Protein AF-A0A7M7QDZ3-F1 (afdb_monomer_lite)

Sequence (184 aa):
MDNNNDFTYDKTKFKDLPNFIQEIHDAGMHYIPLIDAGENEKNGTYIPYDEGVKRGIFIFDRESNEPFKGKVWNTVSTTWPDFRNPETSSYYTDMMSNIHKDFEYDGAWIDMNEPSNFYNGHINGCKATSLDNPPYLPNVNGNLLARKTVCMNAKQHLGNHYDLHNVYGTSQAVVVNQTTYADS

Radius of gyration: 17.42 Å; chains: 1; bounding box: 48×31×48 Å

Foldseek 3Di:
DVQPFPLDDDCPVCVCVQVVQVVCVVVVHFAADEDEQWGDCDPPPGVLNPVCVVLVFWFADPPVRHFFWFDDSHDHTIIGGQLPPPCVLVSVLVSVVNSCVVHPHDYYHYDCFLVFGPDLAHPVHDDDDCLQVPPDQPPDPPSTPSHRHHDQQTDHPVHGCSVCSNCRNVSVVVSRVSSVVVVD

Secondary structure (DSSP, 8-state):
-BTTBTT---TTTTTTHHHHHHHHHHTT-----EEES-EE--TTT-HHHHHHHHHT-BPBPTTT-SBPPB-SSSSS-EE-B-TTSHHHHHHHHHHHHHHHTTS-----EEESTTT--SSSSSTT-PPP-TTTS-SS--S-GGG-TTTTS--TT-EETTEEHHHHGGGHHHHHHHHHHHHHTT--

pLDDT: mean 94.3, std 7.76, range [46.44, 98.75]

Structure (mmCIF, N/CA/C/O backbone):
data_AF-A0A7M7QDZ3-F1
#
_entry.id   AF-A0A7M7QDZ3-F1
#
loop_
_atom_site.group_PDB
_atom_site.id
_atom_site.type_symbol
_atom_site.label_atom_id
_atom_site.label_alt_id
_atom_site.label_comp_id
_atom_site.label_asym_id
_atom_site.label_entity_id
_atom_site.label_seq_id
_atom_site.pdbx_PDB_ins_code
_atom_site.Cartn_x
_atom_site.Cartn_y
_atom_site.Cartn_z
_atom_site.occupancy
_atom_site.B_iso_or_equiv
_atom_site.auth_seq_id
_atom_site.auth_comp_id
_atom_site.auth_asym_id
_atom_site.auth_atom_id
_atom_site.pdbx_PDB_model_num
ATOM 1 N N . MET A 1 1 ? -7.446 8.750 9.677 1.00 93.62 1 MET A N 1
ATOM 2 C CA . MET A 1 1 ? -6.012 8.409 9.760 1.00 93.62 1 MET A CA 1
ATOM 3 C C . MET A 1 1 ? -5.234 9.498 10.479 1.00 93.62 1 MET A C 1
ATOM 5 O O . MET A 1 1 ? -5.548 10.669 10.284 1.00 93.62 1 MET A O 1
ATOM 9 N N . ASP A 1 2 ? -4.250 9.134 11.303 1.00 93.44 2 ASP A N 1
ATOM 10 C CA . ASP A 1 2 ? -3.261 10.081 11.835 1.00 93.44 2 ASP A CA 1
ATOM 11 C C . ASP A 1 2 ? -2.134 10.260 10.807 1.00 93.44 2 ASP A C 1
ATOM 13 O O . ASP A 1 2 ? -1.581 9.283 10.310 1.00 93.44 2 ASP A O 1
ATOM 17 N N . ASN A 1 3 ? -1.819 11.504 10.436 1.00 92.12 3 ASN A N 1
ATOM 18 C CA . ASN A 1 3 ? -0.830 11.834 9.396 1.00 92.12 3 ASN A CA 1
ATOM 19 C C . ASN A 1 3 ? -0.999 11.070 8.061 1.00 92.12 3 ASN A C 1
ATOM 21 O O . ASN A 1 3 ? -0.011 10.822 7.365 1.00 92.12 3 ASN A O 1
ATOM 25 N N . ASN A 1 4 ? -2.245 10.735 7.701 1.00 93.44 4 ASN A N 1
ATOM 26 C CA . ASN A 1 4 ? -2.601 9.922 6.529 1.00 93.44 4 ASN A CA 1
ATOM 27 C C . ASN A 1 4 ? -1.933 8.533 6.513 1.00 93.44 4 ASN A C 1
ATOM 29 O O . ASN A 1 4 ? -1.568 8.040 5.452 1.00 93.44 4 ASN A O 1
ATOM 33 N N . ASN A 1 5 ? -1.704 7.939 7.684 1.00 93.69 5 ASN A N 1
ATOM 34 C CA . ASN A 1 5 ? -1.227 6.567 7.799 1.00 93.69 5 ASN A CA 1
ATOM 35 C C . ASN A 1 5 ? -2.401 5.611 8.023 1.00 93.69 5 ASN A C 1
ATOM 37 O O . ASN A 1 5 ? -3.235 5.859 8.904 1.00 93.69 5 ASN A O 1
ATOM 41 N N . ASP A 1 6 ? -2.423 4.514 7.272 1.00 94.75 6 ASP A N 1
ATOM 42 C CA . ASP A 1 6 ? -3.361 3.413 7.476 1.00 94.75 6 ASP A CA 1
ATOM 43 C C . ASP A 1 6 ? -3.276 2.853 8.903 1.00 94.75 6 ASP A C 1
ATOM 45 O O . ASP A 1 6 ? -2.353 3.140 9.667 1.00 94.75 6 ASP A O 1
ATOM 49 N N . PHE A 1 7 ? -4.298 2.096 9.305 1.00 95.50 7 PHE A N 1
ATOM 50 C CA . PHE A 1 7 ? -4.355 1.437 10.619 1.00 95.50 7 PHE A CA 1
ATOM 51 C C . PHE A 1 7 ? -4.147 2.384 11.816 1.00 95.50 7 PHE A C 1
ATOM 53 O O . PHE A 1 7 ? -3.695 1.980 12.887 1.00 95.50 7 PHE A O 1
ATOM 60 N N . THR A 1 8 ? -4.489 3.664 11.645 1.00 94.94 8 THR A N 1
ATOM 61 C CA . THR A 1 8 ? -4.461 4.686 12.695 1.00 94.94 8 THR A CA 1
ATOM 62 C C . THR A 1 8 ? -5.646 5.639 12.563 1.00 94.94 8 THR A C 1
ATOM 64 O O . THR A 1 8 ? -6.247 5.793 11.496 1.00 94.94 8 THR A O 1
ATOM 67 N N . TYR A 1 9 ? -5.950 6.376 13.630 1.00 95.81 9 TYR A N 1
ATOM 68 C CA . TYR A 1 9 ? -6.794 7.566 13.559 1.00 95.81 9 TYR A CA 1
ATOM 69 C C . TYR A 1 9 ? -6.229 8.689 14.428 1.00 95.81 9 TYR A C 1
ATOM 71 O O . TYR A 1 9 ? -5.544 8.445 15.419 1.00 95.81 9 TYR A O 1
ATOM 79 N N . ASP A 1 10 ? -6.508 9.935 14.042 1.00 95.88 10 ASP A N 1
ATOM 80 C CA . ASP A 1 10 ? -6.041 11.114 14.769 1.00 95.88 10 ASP A CA 1
ATOM 81 C C . ASP A 1 10 ? -6.821 11.234 16.088 1.00 95.88 10 ASP A C 1
ATOM 83 O O . ASP A 1 10 ? -7.974 11.669 16.116 1.00 95.88 10 ASP A O 1
ATOM 87 N N . LYS A 1 11 ? -6.173 10.858 17.194 1.00 95.25 11 LYS A N 1
ATOM 88 C CA . LYS A 1 11 ? -6.748 10.860 18.551 1.00 95.25 11 LYS A CA 1
ATOM 89 C C . LYS A 1 11 ? -7.076 12.269 19.073 1.00 95.25 11 LYS A C 1
ATOM 91 O O . LYS A 1 11 ? -7.635 12.385 20.157 1.00 95.25 11 LYS A O 1
ATOM 96 N N . THR A 1 12 ? -6.727 13.337 18.347 1.00 97.12 12 THR A N 1
ATOM 97 C CA . THR A 1 12 ? -7.065 14.725 18.702 1.00 97.12 12 THR A CA 1
ATOM 98 C C . THR A 1 12 ? -8.262 15.225 17.899 1.00 97.12 12 THR A C 1
ATOM 100 O O . THR A 1 12 ? -9.238 15.696 18.481 1.00 97.12 12 THR A O 1
ATOM 103 N N . LYS A 1 13 ? -8.209 15.120 16.567 1.00 97.56 13 LYS A N 1
ATOM 104 C CA . LYS A 1 13 ? -9.281 15.595 15.672 1.00 97.56 13 LYS A CA 1
ATOM 105 C C . LYS A 1 13 ? -10.476 14.648 15.627 1.00 97.56 13 LYS A C 1
ATOM 107 O O . LYS A 1 13 ? -11.600 15.107 15.475 1.00 97.56 13 LYS A O 1
ATOM 112 N N . PHE A 1 14 ? -10.226 13.350 15.778 1.00 97.50 14 PHE A N 1
ATOM 113 C CA . PHE A 1 14 ? -11.215 12.272 15.737 1.00 97.50 14 PHE A CA 1
ATOM 114 C C . PHE A 1 14 ? -11.266 11.523 17.077 1.00 97.50 14 PHE A C 1
ATOM 116 O O . PHE A 1 14 ? -11.499 10.320 17.120 1.00 97.50 14 PHE A O 1
ATOM 123 N N . LYS A 1 15 ? -11.042 12.234 18.191 1.00 97.38 15 LYS A N 1
ATOM 124 C CA . LYS A 1 15 ? -11.009 11.653 19.546 1.00 97.38 15 LYS A CA 1
ATOM 125 C C . LYS A 1 15 ? -12.284 10.881 19.922 1.00 97.38 15 LYS A C 1
ATOM 127 O O . LYS A 1 15 ? -12.204 9.904 20.653 1.00 97.38 15 LYS A O 1
ATOM 132 N N . ASP A 1 16 ? -13.432 11.314 19.398 1.00 97.81 16 ASP A N 1
ATOM 133 C CA . ASP A 1 16 ? -14.752 10.745 19.688 1.00 97.81 16 ASP A CA 1
ATOM 134 C C . ASP A 1 16 ? -15.197 9.721 18.626 1.00 97.81 16 ASP A C 1
ATOM 136 O O . ASP A 1 16 ? -16.340 9.274 18.652 1.00 97.81 16 ASP A O 1
ATOM 140 N N . LEU A 1 17 ? -14.313 9.336 17.692 1.00 98.12 17 LEU A N 1
ATOM 141 C CA . LEU A 1 17 ? -14.633 8.400 16.609 1.00 98.12 17 LEU A CA 1
ATOM 142 C C . LEU A 1 17 ? -15.230 7.068 17.106 1.00 98.12 17 LEU A C 1
ATOM 144 O O . LEU A 1 17 ? -16.244 6.671 16.538 1.00 98.12 17 LEU A O 1
ATOM 148 N N . PRO A 1 18 ? -14.708 6.408 18.163 1.00 97.88 18 PRO A N 1
ATOM 149 C CA . PRO A 1 18 ? -15.321 5.175 18.662 1.00 97.88 18 PRO A CA 1
ATOM 150 C C . PRO A 1 18 ? -16.763 5.379 19.155 1.00 97.88 18 PRO A C 1
ATOM 152 O O . PRO A 1 18 ? -17.638 4.577 18.851 1.00 97.88 18 PRO A O 1
ATOM 155 N N . ASN A 1 19 ? -17.036 6.492 19.850 1.00 98.31 19 ASN A N 1
ATOM 156 C CA . ASN A 1 19 ? -18.385 6.815 20.328 1.00 98.31 19 ASN A CA 1
ATOM 157 C C . ASN A 1 19 ? -19.336 7.140 19.169 1.00 98.31 19 ASN A C 1
ATOM 159 O O . ASN A 1 19 ? -20.490 6.731 19.192 1.00 98.31 19 ASN A O 1
ATOM 163 N N . PHE A 1 20 ? -18.852 7.864 18.156 1.00 98.38 20 PHE A N 1
ATOM 164 C CA . PHE A 1 20 ? -19.626 8.152 16.950 1.00 98.38 20 PHE A CA 1
ATOM 165 C C . PHE A 1 20 ? -19.993 6.871 16.196 1.00 98.38 20 PHE A C 1
ATOM 167 O O . PHE A 1 20 ? -21.120 6.741 15.733 1.00 98.38 20 PHE A O 1
ATOM 174 N N . ILE A 1 21 ? -19.058 5.923 16.091 1.00 98.38 21 ILE A N 1
ATOM 175 C CA . ILE A 1 21 ? -19.308 4.629 15.450 1.00 98.38 21 ILE A CA 1
ATOM 176 C C . ILE A 1 21 ? -20.397 3.860 16.207 1.00 98.38 21 ILE A C 1
ATOM 178 O O . ILE A 1 21 ? -21.355 3.412 15.584 1.00 98.38 21 ILE A O 1
ATOM 182 N N . GLN A 1 22 ? -20.335 3.829 17.541 1.00 98.31 22 GLN A N 1
ATOM 183 C CA . GLN A 1 22 ? -21.408 3.240 18.345 1.00 98.31 22 GLN A CA 1
ATOM 184 C C . GLN A 1 22 ? -22.763 3.934 18.115 1.00 98.31 22 GLN A C 1
ATOM 186 O O . GLN A 1 22 ? -23.780 3.264 17.972 1.00 98.31 22 GLN A O 1
ATOM 191 N N . GLU A 1 23 ? -22.794 5.269 18.038 1.00 98.56 23 GLU A N 1
ATOM 192 C CA . GLU A 1 23 ? -24.029 6.029 17.792 1.00 98.56 23 GLU A CA 1
ATOM 193 C C . GLU A 1 23 ? -24.674 5.665 16.446 1.00 98.56 23 GLU A C 1
ATOM 195 O O . GLU A 1 23 ? -25.889 5.473 16.364 1.00 98.56 23 GLU A O 1
ATOM 200 N N . ILE A 1 24 ? -23.875 5.544 15.381 1.00 98.50 24 ILE A N 1
ATOM 201 C CA . ILE A 1 24 ? -24.404 5.173 14.062 1.00 98.50 24 ILE A CA 1
ATOM 202 C C . ILE A 1 24 ? -24.794 3.689 14.004 1.00 98.50 24 ILE A C 1
ATOM 204 O O . ILE A 1 24 ? -25.774 3.356 13.337 1.00 98.50 24 ILE A O 1
ATOM 208 N N . HIS A 1 25 ? -24.112 2.810 14.744 1.00 98.56 25 HIS A N 1
ATOM 209 C CA . HIS A 1 25 ? -24.504 1.405 14.897 1.00 98.56 25 HIS A CA 1
ATOM 210 C C . HIS A 1 25 ? -25.844 1.253 15.618 1.00 98.56 25 HIS A C 1
ATOM 212 O O . HIS A 1 25 ? -26.705 0.509 15.147 1.00 98.56 25 HIS A O 1
ATOM 218 N N . ASP A 1 26 ? -26.076 2.012 16.693 1.00 98.50 26 ASP A N 1
ATOM 219 C CA . ASP A 1 26 ? -27.354 2.031 17.421 1.00 98.50 26 ASP A CA 1
ATOM 220 C C . ASP A 1 26 ? -28.521 2.495 16.522 1.00 98.50 26 ASP A C 1
ATOM 222 O O . ASP A 1 26 ? -29.679 2.122 16.732 1.00 98.50 26 ASP A O 1
ATOM 226 N N . ALA A 1 27 ? -28.216 3.277 15.480 1.00 98.50 27 ALA A N 1
ATOM 227 C CA . ALA A 1 27 ? -29.155 3.703 14.445 1.00 98.50 27 ALA A CA 1
ATOM 228 C C . ALA A 1 27 ? -29.288 2.715 13.263 1.00 98.50 27 ALA A C 1
ATOM 230 O O . ALA A 1 27 ? -30.040 2.986 12.323 1.00 98.50 27 ALA A O 1
ATOM 231 N N . GLY A 1 28 ? -28.584 1.579 13.287 1.00 98.38 28 GLY A N 1
ATOM 232 C CA . GLY A 1 28 ? -28.587 0.572 12.221 1.00 98.38 28 GLY A CA 1
ATOM 233 C C . GLY A 1 28 ? -27.796 0.974 10.971 1.00 98.38 28 GLY A C 1
ATOM 234 O O . GLY A 1 28 ? -28.090 0.488 9.878 1.00 98.38 28 GLY A O 1
ATOM 235 N N . MET A 1 29 ? -26.839 1.894 11.105 1.00 98.56 29 MET A N 1
ATOM 236 C CA . MET A 1 29 ? -25.908 2.283 10.045 1.00 98.56 29 MET A CA 1
ATOM 237 C C . MET A 1 29 ? -24.569 1.549 10.197 1.00 98.56 29 MET A C 1
ATOM 239 O O . MET A 1 29 ? -24.310 0.927 11.219 1.00 98.56 29 MET A O 1
ATOM 243 N N . HIS A 1 30 ? -23.710 1.655 9.181 1.00 97.88 30 HIS A N 1
ATOM 244 C CA . HIS A 1 30 ? -22.405 0.992 9.122 1.00 97.88 30 HIS A CA 1
ATOM 245 C C . HIS A 1 30 ? -21.282 1.995 8.829 1.00 97.88 30 HIS A C 1
ATOM 247 O O . HIS A 1 30 ? -21.483 2.968 8.093 1.00 97.88 30 HIS A O 1
ATOM 253 N N . TYR A 1 31 ? -20.092 1.732 9.362 1.00 97.88 31 TYR A N 1
ATOM 254 C CA . TYR A 1 31 ? -18.878 2.513 9.168 1.00 97.88 31 TYR A CA 1
ATOM 255 C C . TYR A 1 31 ? -17.861 1.772 8.296 1.00 97.88 31 TYR A C 1
ATOM 257 O O . TYR A 1 31 ? -17.410 0.681 8.633 1.00 97.88 31 TYR A O 1
ATOM 265 N N . ILE A 1 32 ? -17.447 2.390 7.188 1.00 97.44 32 ILE A N 1
ATOM 266 C CA . ILE A 1 32 ? -16.457 1.824 6.262 1.00 97.44 32 ILE A CA 1
ATOM 267 C C . ILE A 1 32 ? -15.247 2.770 6.192 1.00 97.44 32 ILE A C 1
ATOM 269 O O . ILE A 1 32 ? -15.340 3.812 5.534 1.00 97.44 32 ILE A O 1
ATOM 273 N N . PRO A 1 33 ? -14.118 2.463 6.859 1.00 96.00 33 PRO A N 1
ATOM 274 C CA . PRO A 1 33 ? -12.872 3.195 6.681 1.00 96.00 33 PRO A CA 1
ATOM 275 C C . PRO A 1 33 ? -12.274 2.958 5.288 1.00 96.00 33 PRO A C 1
ATOM 277 O O . PRO A 1 33 ? -12.366 1.867 4.720 1.00 96.00 33 PRO A O 1
ATOM 280 N N . LEU A 1 34 ? -11.620 3.995 4.763 1.00 96.69 34 LEU A N 1
ATOM 281 C CA . LEU A 1 34 ? -10.702 3.876 3.632 1.00 96.69 34 LEU A CA 1
ATOM 282 C C . LEU A 1 34 ? -9.375 3.280 4.118 1.00 96.69 34 LEU A C 1
ATOM 284 O O . LEU A 1 34 ? -8.926 3.617 5.214 1.00 96.69 34 LEU A O 1
ATOM 288 N N . ILE A 1 35 ? -8.775 2.414 3.304 1.00 96.19 35 ILE A N 1
ATOM 289 C CA . ILE A 1 35 ? -7.441 1.840 3.490 1.00 96.19 35 ILE A CA 1
ATOM 290 C C . ILE A 1 35 ? -6.689 1.997 2.171 1.00 96.19 35 ILE A C 1
ATOM 292 O O . ILE A 1 35 ? -7.086 1.425 1.150 1.00 96.19 35 ILE A O 1
ATOM 296 N N . ASP A 1 36 ? -5.611 2.769 2.182 1.00 96.44 36 ASP A N 1
ATOM 297 C CA . ASP A 1 36 ? -4.756 2.912 1.011 1.00 96.44 36 ASP A CA 1
ATOM 298 C C . ASP A 1 36 ? -3.868 1.667 0.838 1.00 96.44 36 ASP A C 1
ATOM 300 O O . ASP A 1 36 ? -3.673 0.842 1.732 1.00 96.44 36 ASP A O 1
ATOM 304 N N . ALA A 1 37 ? -3.328 1.472 -0.363 1.00 92.44 37 ALA A N 1
ATOM 305 C CA . ALA A 1 37 ? -2.460 0.326 -0.630 1.00 92.44 37 ALA A CA 1
ATOM 306 C C . ALA A 1 37 ? -0.989 0.533 -0.227 1.00 92.44 37 ALA A C 1
ATOM 308 O O . ALA A 1 37 ? -0.154 -0.313 -0.554 1.00 92.44 37 ALA A O 1
ATOM 309 N N . GLY A 1 38 ? -0.650 1.672 0.383 1.00 89.56 38 GLY A N 1
ATOM 310 C CA . GLY A 1 38 ? 0.724 2.103 0.607 1.00 89.56 38 GLY A CA 1
ATOM 311 C C . GLY A 1 38 ? 0.985 2.559 2.041 1.00 89.56 38 GLY A C 1
ATOM 312 O O . GLY A 1 38 ? 0.260 3.369 2.602 1.00 89.56 38 GLY A O 1
ATOM 313 N N . GLU A 1 39 ? 2.103 2.106 2.597 1.00 89.31 39 GLU A N 1
ATOM 314 C CA . GLU A 1 39 ? 2.480 2.267 4.000 1.00 89.31 39 GLU A CA 1
ATOM 315 C C . GLU A 1 39 ? 3.596 3.298 4.186 1.00 89.31 39 GLU A C 1
ATOM 317 O O . GLU A 1 39 ? 4.493 3.426 3.349 1.00 89.31 39 GLU A O 1
ATOM 322 N N . ASN A 1 40 ? 3.590 4.012 5.314 1.00 88.19 40 ASN A N 1
ATOM 323 C CA . ASN A 1 40 ? 4.605 5.022 5.632 1.00 88.19 40 ASN A CA 1
ATOM 324 C C . ASN A 1 40 ? 5.914 4.405 6.135 1.00 88.19 40 ASN A C 1
ATOM 326 O O . ASN A 1 40 ? 5.913 3.642 7.085 1.00 88.19 40 ASN A O 1
ATOM 330 N N . GLU A 1 41 ? 7.056 4.822 5.599 1.00 75.19 41 GLU A N 1
ATOM 331 C CA . GLU A 1 41 ? 8.376 4.236 5.888 1.00 75.19 41 GLU A CA 1
ATOM 332 C C . GLU A 1 41 ? 9.039 4.646 7.231 1.00 75.19 41 GLU A C 1
ATOM 334 O O . GLU A 1 41 ? 10.263 4.580 7.385 1.00 75.19 41 GLU A O 1
ATOM 339 N N . LYS A 1 42 ? 8.300 5.152 8.225 1.00 76.44 42 LYS A N 1
ATOM 340 C CA . LYS A 1 42 ? 8.934 5.705 9.438 1.00 76.44 42 LYS A CA 1
ATOM 341 C C . LYS A 1 42 ? 9.245 4.634 10.498 1.00 76.44 42 LYS A C 1
ATOM 343 O O . LYS A 1 42 ? 8.476 4.445 11.443 1.00 76.44 42 LYS A O 1
ATOM 348 N N . ASN A 1 43 ? 10.425 4.018 10.371 1.00 70.81 43 ASN A N 1
ATOM 349 C CA . ASN A 1 43 ? 10.947 2.984 11.279 1.00 70.81 43 ASN A CA 1
ATOM 350 C C . ASN A 1 43 ? 10.861 3.377 12.770 1.00 70.81 43 ASN A C 1
ATOM 352 O O . ASN A 1 43 ? 11.250 4.486 13.157 1.00 70.81 43 ASN A O 1
ATOM 356 N N . GLY A 1 44 ? 10.371 2.450 13.595 1.00 74.25 44 GLY A N 1
ATOM 357 C CA . GLY A 1 44 ? 10.349 2.522 15.057 1.00 74.25 44 GLY A CA 1
ATOM 358 C C . GLY A 1 44 ? 9.239 3.402 15.625 1.00 74.25 44 GLY A C 1
ATOM 359 O O . GLY A 1 44 ? 9.228 3.687 16.824 1.00 74.25 44 GLY A O 1
ATOM 360 N N . THR A 1 45 ? 8.329 3.882 14.774 1.00 79.50 45 THR A N 1
ATOM 361 C CA . THR A 1 45 ? 7.220 4.761 15.179 1.00 79.50 45 THR A CA 1
ATOM 362 C C . THR A 1 45 ? 5.879 4.393 14.553 1.00 79.50 45 THR A C 1
ATOM 364 O O . THR A 1 45 ? 4.875 5.018 14.889 1.00 79.50 45 THR A O 1
ATOM 367 N N . TYR A 1 46 ? 5.848 3.406 13.655 1.00 90.38 46 TYR A N 1
ATOM 368 C CA . TYR A 1 46 ? 4.656 3.028 12.907 1.00 90.38 46 TYR A CA 1
ATOM 369 C C . TYR A 1 46 ? 4.628 1.507 12.721 1.00 90.38 46 TYR A C 1
ATOM 371 O O . TYR A 1 46 ? 5.317 0.955 11.864 1.00 90.38 46 TYR A O 1
ATOM 379 N N . ILE A 1 47 ? 3.821 0.846 13.558 1.00 93.19 47 ILE A N 1
ATOM 380 C CA . ILE A 1 47 ? 3.723 -0.620 13.660 1.00 93.19 47 ILE A CA 1
ATOM 381 C C . ILE A 1 47 ? 3.502 -1.306 12.300 1.00 93.19 47 ILE A C 1
ATOM 383 O O . ILE A 1 47 ? 4.208 -2.283 12.049 1.00 93.19 47 ILE A O 1
ATOM 387 N N . PRO A 1 48 ? 2.600 -0.828 11.416 1.00 94.62 48 PRO A N 1
ATOM 388 C CA . PRO A 1 48 ? 2.393 -1.450 10.108 1.00 94.62 48 PRO A CA 1
ATOM 389 C C . PRO A 1 48 ? 3.687 -1.525 9.283 1.00 94.62 48 PRO A C 1
ATOM 391 O O . PRO A 1 48 ? 4.069 -2.585 8.792 1.00 94.62 48 PRO A O 1
ATOM 394 N N . TYR A 1 49 ? 4.472 -0.448 9.235 1.00 94.81 49 TYR A N 1
ATOM 395 C CA . TYR A 1 49 ? 5.761 -0.499 8.548 1.00 94.81 49 TYR A CA 1
ATOM 396 C C . TYR A 1 49 ? 6.766 -1.435 9.218 1.00 94.81 49 TYR A C 1
ATOM 398 O O . TYR A 1 49 ? 7.398 -2.243 8.536 1.00 94.81 49 TYR A O 1
ATOM 406 N N . ASP A 1 50 ? 6.898 -1.361 10.541 1.00 94.31 50 ASP A N 1
ATOM 407 C CA . ASP A 1 50 ? 7.884 -2.149 11.283 1.00 94.31 50 ASP A CA 1
ATOM 408 C C . ASP A 1 50 ? 7.614 -3.665 11.161 1.00 94.31 50 ASP A C 1
ATOM 410 O O . ASP A 1 50 ? 8.530 -4.448 10.888 1.00 94.31 50 ASP A O 1
ATOM 414 N N . GLU A 1 51 ? 6.352 -4.093 11.285 1.00 96.38 51 GLU A N 1
ATOM 415 C CA . GLU A 1 51 ? 5.958 -5.491 11.064 1.00 96.38 51 GLU A CA 1
ATOM 416 C C . GLU A 1 51 ? 6.068 -5.891 9.586 1.00 96.38 51 GLU A C 1
ATOM 418 O O . GLU A 1 51 ? 6.485 -7.014 9.289 1.00 96.38 51 GLU A O 1
ATOM 423 N N . GLY A 1 52 ? 5.777 -4.977 8.657 1.00 96.69 52 GLY A N 1
ATOM 424 C CA . GLY A 1 52 ? 5.937 -5.221 7.227 1.00 96.69 52 GLY A CA 1
ATOM 425 C C . GLY A 1 52 ? 7.395 -5.484 6.825 1.00 96.69 52 GLY A C 1
ATOM 426 O O . GLY A 1 52 ? 7.683 -6.435 6.090 1.00 96.69 52 GLY A O 1
ATOM 427 N N . VAL A 1 53 ? 8.338 -4.702 7.372 1.00 95.50 53 VAL A N 1
ATOM 428 C CA . VAL A 1 53 ? 9.786 -4.917 7.196 1.00 95.50 53 VAL A CA 1
ATOM 429 C C . VAL A 1 53 ? 10.197 -6.256 7.801 1.00 95.50 53 VAL A C 1
ATOM 431 O O . VAL A 1 53 ? 10.868 -7.048 7.142 1.00 95.50 53 VAL A O 1
ATOM 434 N N . LYS A 1 54 ? 9.771 -6.536 9.037 1.00 96.31 54 LYS A N 1
ATOM 435 C CA . LYS A 1 54 ? 10.099 -7.776 9.757 1.00 96.31 54 LYS A CA 1
ATOM 436 C C . LYS A 1 54 ? 9.638 -9.034 9.016 1.00 96.31 54 LYS A C 1
ATOM 438 O O . LYS A 1 54 ? 10.344 -10.039 9.048 1.00 96.31 54 LYS A O 1
ATOM 443 N N . ARG A 1 55 ? 8.482 -8.985 8.347 1.00 97.50 55 ARG A N 1
ATOM 444 C CA . ARG A 1 55 ? 7.941 -10.096 7.541 1.00 97.50 55 ARG A CA 1
ATOM 445 C C . ARG A 1 55 ? 8.457 -10.112 6.100 1.00 97.50 55 ARG A C 1
ATOM 447 O O . ARG A 1 55 ? 8.197 -11.065 5.374 1.00 97.50 55 ARG A O 1
ATOM 454 N N . GLY A 1 56 ? 9.187 -9.078 5.676 1.00 96.88 56 GLY A N 1
ATOM 455 C CA . GLY A 1 56 ? 9.733 -8.978 4.322 1.00 96.88 56 GLY A CA 1
ATOM 456 C C . GLY A 1 56 ? 8.650 -8.927 3.242 1.00 96.88 56 GLY A C 1
ATOM 457 O O . GLY A 1 56 ? 8.821 -9.519 2.177 1.00 96.88 56 GLY A O 1
ATOM 458 N N . ILE A 1 57 ? 7.523 -8.266 3.523 1.00 97.94 57 ILE A N 1
ATOM 459 C CA . ILE A 1 57 ? 6.344 -8.290 2.643 1.00 97.94 57 ILE A CA 1
ATOM 460 C C . ILE A 1 57 ? 6.308 -7.177 1.600 1.00 97.94 57 ILE A C 1
ATOM 462 O O . ILE A 1 57 ? 5.437 -7.208 0.745 1.00 97.94 57 ILE A O 1
ATOM 466 N N . PHE A 1 58 ? 7.192 -6.182 1.643 1.00 98.19 58 PHE A N 1
ATOM 467 C CA . PHE A 1 58 ? 7.121 -5.060 0.704 1.00 98.19 58 PHE A CA 1
ATOM 468 C C . PHE A 1 58 ? 7.591 -5.423 -0.710 1.00 98.19 58 PHE A C 1
ATOM 470 O O . PHE A 1 58 ? 8.395 -6.332 -0.905 1.00 98.19 58 PHE A O 1
ATOM 477 N N . ILE A 1 59 ? 7.129 -4.663 -1.705 1.00 98.38 59 ILE A N 1
ATOM 478 C CA . ILE A 1 59 ? 7.771 -4.585 -3.019 1.00 98.38 59 ILE A CA 1
ATOM 479 C C . ILE A 1 59 ? 9.183 -4.030 -2.816 1.00 98.38 59 ILE A C 1
ATOM 481 O O . ILE A 1 59 ? 9.351 -2.998 -2.170 1.00 98.38 59 ILE A O 1
ATOM 485 N N . PHE A 1 60 ? 10.194 -4.675 -3.396 1.00 97.56 60 PHE A N 1
ATOM 486 C CA . PHE A 1 60 ? 11.588 -4.244 -3.278 1.00 97.56 60 PHE A CA 1
ATOM 487 C C . PHE A 1 60 ? 12.058 -3.485 -4.516 1.00 97.56 60 PHE A C 1
ATOM 489 O O . PHE A 1 60 ? 11.805 -3.883 -5.656 1.00 97.56 60 PHE A O 1
ATOM 496 N N . ASP A 1 61 ? 12.832 -2.429 -4.300 1.00 96.25 61 ASP A N 1
ATOM 497 C CA . ASP A 1 61 ? 13.630 -1.833 -5.358 1.00 96.25 6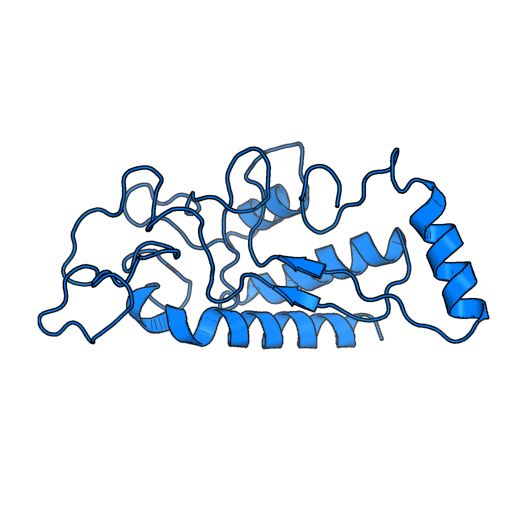1 ASP A CA 1
ATOM 498 C C . ASP A 1 61 ? 14.748 -2.796 -5.794 1.00 96.25 61 ASP A C 1
ATOM 500 O O . ASP A 1 61 ? 15.425 -3.436 -4.983 1.00 96.25 61 ASP A O 1
ATOM 504 N N . ARG A 1 62 ? 14.948 -2.927 -7.109 1.00 93.56 62 ARG A N 1
ATOM 505 C CA . ARG A 1 62 ? 15.892 -3.906 -7.662 1.00 93.56 62 ARG A CA 1
ATOM 506 C C . ARG A 1 62 ? 17.343 -3.534 -7.363 1.00 93.56 62 ARG A C 1
ATOM 508 O O . ARG A 1 62 ? 18.156 -4.441 -7.186 1.00 93.56 62 ARG A O 1
ATOM 515 N N . GLU A 1 63 ? 17.657 -2.242 -7.361 1.00 91.25 63 GLU A N 1
ATOM 516 C CA . GLU A 1 63 ? 19.028 -1.729 -7.310 1.00 91.25 63 GLU A CA 1
ATOM 517 C C . GLU A 1 63 ? 19.555 -1.671 -5.874 1.00 91.25 63 GLU A C 1
ATOM 519 O O . GLU A 1 63 ? 20.654 -2.144 -5.600 1.00 91.25 63 GLU A O 1
ATOM 524 N N . SER A 1 64 ? 18.758 -1.129 -4.954 1.00 93.69 64 SER A N 1
ATOM 525 C CA . SER A 1 64 ? 19.096 -1.034 -3.530 1.00 93.69 64 SER A CA 1
ATOM 526 C C . SER A 1 64 ? 18.807 -2.316 -2.752 1.00 93.69 64 SER A C 1
ATOM 528 O O . SER A 1 64 ? 19.445 -2.551 -1.732 1.00 93.69 64 SER A O 1
ATOM 530 N N . ASN A 1 65 ? 17.890 -3.158 -3.244 1.00 93.62 65 ASN A N 1
ATOM 531 C CA . ASN A 1 65 ? 17.388 -4.336 -2.534 1.00 93.62 65 ASN A CA 1
ATOM 532 C C . ASN A 1 65 ? 16.737 -4.001 -1.176 1.00 93.62 65 ASN A C 1
ATOM 534 O O . ASN A 1 65 ? 16.735 -4.825 -0.265 1.00 93.62 65 ASN A O 1
ATOM 538 N N . GLU A 1 66 ? 16.152 -2.808 -1.087 1.00 95.12 66 GLU A N 1
ATOM 539 C CA . GLU A 1 66 ? 15.356 -2.297 0.033 1.00 95.12 66 GLU A CA 1
ATOM 540 C C . GLU A 1 66 ? 13.883 -2.138 -0.392 1.00 95.12 66 GLU A C 1
ATOM 542 O O . GLU A 1 66 ? 13.603 -2.151 -1.599 1.00 95.12 66 GLU A O 1
ATOM 547 N N . PRO A 1 67 ? 12.928 -1.969 0.545 1.00 96.88 67 PRO A N 1
ATOM 548 C CA . PRO A 1 67 ? 11.549 -1.625 0.206 1.00 96.88 67 PRO A CA 1
ATOM 549 C C . PRO A 1 67 ? 11.476 -0.439 -0.768 1.00 96.88 67 PRO A C 1
ATOM 551 O O . PRO A 1 67 ? 12.182 0.563 -0.611 1.00 96.88 67 PRO A O 1
ATOM 554 N N . PHE A 1 68 ? 10.646 -0.562 -1.804 1.00 97.44 68 PHE A N 1
ATOM 555 C CA . PHE A 1 68 ? 10.529 0.434 -2.861 1.00 97.44 68 PHE A CA 1
ATOM 556 C C . PHE A 1 68 ? 9.962 1.737 -2.300 1.00 97.44 68 PHE A C 1
ATOM 558 O O . PHE A 1 68 ? 8.886 1.757 -1.710 1.00 97.44 68 PHE A O 1
ATOM 565 N N . LYS A 1 69 ? 10.661 2.848 -2.547 1.00 96.31 69 LYS A N 1
ATOM 566 C CA . LYS A 1 69 ? 10.293 4.164 -2.015 1.00 96.31 69 LYS A CA 1
ATOM 567 C C . LYS A 1 69 ? 9.648 5.028 -3.087 1.00 96.31 69 LYS A C 1
ATOM 569 O O . LYS A 1 69 ? 10.294 5.384 -4.081 1.00 96.31 69 LYS A O 1
ATOM 574 N N . GLY A 1 70 ? 8.402 5.412 -2.844 1.00 96.44 70 GLY A N 1
ATOM 575 C CA . GLY A 1 70 ? 7.662 6.385 -3.638 1.00 96.44 70 GLY A CA 1
ATOM 576 C C . GLY A 1 70 ? 6.849 7.325 -2.750 1.00 96.44 70 GLY A C 1
ATOM 577 O O . GLY A 1 70 ? 7.294 7.677 -1.652 1.00 96.44 70 GLY A O 1
ATOM 578 N N . LYS A 1 71 ? 5.693 7.793 -3.234 1.00 96.88 71 LYS A N 1
ATOM 579 C CA . LYS A 1 71 ? 4.895 8.790 -2.513 1.00 96.88 71 LYS A CA 1
ATOM 580 C C . LYS A 1 71 ? 3.402 8.684 -2.797 1.00 96.88 71 LYS A C 1
ATOM 582 O O . LYS A 1 71 ? 3.004 8.725 -3.956 1.00 96.88 71 LYS A O 1
ATOM 587 N N . VAL A 1 72 ? 2.602 8.673 -1.735 1.00 95.69 72 VAL A N 1
ATOM 588 C CA . VAL A 1 72 ? 1.151 8.913 -1.764 1.00 95.69 72 VAL A CA 1
ATOM 589 C C . VAL A 1 72 ? 0.802 9.924 -0.652 1.00 95.69 72 VAL A C 1
ATOM 591 O O . VAL A 1 72 ? 1.505 10.932 -0.506 1.00 95.69 72 VAL A O 1
ATOM 594 N N . TRP A 1 73 ? -0.261 9.698 0.126 1.00 93.81 73 TRP A N 1
ATOM 595 C CA . TRP A 1 73 ? -0.816 10.657 1.086 1.00 93.81 73 TRP A CA 1
ATOM 596 C C . TRP A 1 73 ? 0.032 10.833 2.350 1.00 93.81 73 TRP A C 1
ATOM 598 O O . TRP A 1 73 ? -0.020 11.896 2.978 1.00 93.81 73 TRP A O 1
ATOM 608 N N . ASN A 1 74 ? 0.818 9.818 2.719 1.00 87.44 74 ASN A N 1
ATOM 609 C CA . ASN A 1 74 ? 1.646 9.801 3.923 1.00 87.44 74 ASN A CA 1
ATOM 610 C C . ASN A 1 74 ? 2.696 10.924 3.874 1.00 87.44 74 ASN A C 1
ATOM 612 O O . ASN A 1 74 ? 3.196 11.305 2.812 1.00 87.44 74 ASN A O 1
ATOM 616 N N . THR A 1 75 ? 3.097 11.455 5.027 1.00 87.06 75 THR A N 1
ATOM 617 C CA . THR A 1 75 ? 3.939 12.667 5.092 1.00 87.06 75 THR A CA 1
ATOM 618 C C . THR A 1 75 ? 5.395 12.460 4.665 1.00 87.06 75 THR A C 1
ATOM 620 O O . THR A 1 75 ? 5.981 13.381 4.093 1.00 87.06 75 THR A O 1
ATOM 623 N N . VAL A 1 76 ? 5.964 11.262 4.848 1.00 87.75 76 VAL A N 1
ATOM 624 C CA . VAL A 1 76 ? 7.386 10.963 4.582 1.00 87.75 76 VAL A CA 1
ATOM 625 C C . VAL A 1 76 ? 7.562 10.354 3.185 1.00 87.75 76 VAL A C 1
ATOM 627 O O . VAL A 1 76 ? 7.669 11.091 2.202 1.00 87.75 76 VAL A O 1
ATOM 630 N N . SER A 1 77 ? 7.506 9.033 3.084 1.00 92.69 77 SER A N 1
ATOM 631 C CA . SER A 1 77 ? 7.562 8.226 1.864 1.00 92.69 77 SER A CA 1
ATOM 632 C C . SER A 1 77 ? 6.550 7.092 1.987 1.00 92.69 77 SER A C 1
ATOM 634 O O . SER A 1 77 ? 6.046 6.823 3.080 1.00 92.69 77 SER A O 1
ATOM 636 N N . THR A 1 78 ? 6.251 6.455 0.860 1.00 96.00 78 THR A N 1
ATOM 637 C CA . THR A 1 78 ? 5.330 5.321 0.792 1.00 96.00 78 THR A CA 1
ATOM 638 C C . THR A 1 78 ? 6.063 4.099 0.247 1.00 96.00 78 THR A C 1
ATOM 640 O O . THR A 1 78 ? 6.819 4.223 -0.721 1.00 96.00 78 THR A O 1
ATOM 643 N N . THR A 1 79 ? 5.832 2.945 0.868 1.00 96.69 79 THR A N 1
ATOM 644 C CA . THR A 1 79 ? 6.186 1.610 0.369 1.00 96.69 79 THR A CA 1
ATOM 645 C C . THR A 1 79 ? 4.913 0.791 0.155 1.00 96.69 79 THR A C 1
ATOM 647 O O . THR A 1 79 ? 3.874 1.105 0.723 1.00 96.69 79 THR A O 1
ATOM 650 N N . TRP A 1 80 ? 4.969 -0.256 -0.660 1.00 98.38 80 TRP A N 1
ATOM 651 C CA . TRP A 1 80 ? 3.792 -1.032 -1.060 1.00 98.38 80 TRP A CA 1
ATOM 652 C C . TRP A 1 80 ? 3.927 -2.481 -0.597 1.00 98.38 80 TRP A C 1
ATOM 654 O O . TRP A 1 80 ? 4.931 -3.112 -0.938 1.00 98.38 80 TRP A O 1
ATOM 664 N N . PRO A 1 81 ? 2.976 -3.033 0.177 1.00 98.12 81 PRO A N 1
ATOM 665 C CA . PRO A 1 81 ? 2.893 -4.465 0.431 1.00 98.12 81 PRO A CA 1
ATOM 666 C C . PRO A 1 81 ? 2.780 -5.258 -0.874 1.00 98.12 81 PRO A C 1
ATOM 668 O O . PRO A 1 81 ? 1.975 -4.958 -1.749 1.00 98.12 81 PRO A O 1
ATOM 671 N N . ASP A 1 82 ? 3.550 -6.324 -1.008 1.00 98.38 82 ASP A N 1
ATOM 672 C CA . ASP A 1 82 ? 3.334 -7.311 -2.049 1.00 98.38 82 ASP A CA 1
ATOM 673 C C . ASP A 1 82 ? 2.223 -8.272 -1.622 1.00 98.38 82 ASP A C 1
ATOM 675 O O . ASP A 1 82 ? 2.444 -9.252 -0.911 1.00 98.38 82 ASP A O 1
ATOM 679 N N . PHE A 1 83 ? 1.006 -8.024 -2.095 1.00 98.25 83 PHE A N 1
ATOM 680 C CA . PHE A 1 83 ? -0.165 -8.858 -1.803 1.00 98.25 83 PHE A CA 1
ATOM 681 C C . PHE A 1 83 ? -0.093 -10.291 -2.351 1.00 98.25 83 PHE A C 1
ATOM 683 O O . PHE A 1 83 ? -0.980 -11.098 -2.082 1.00 98.25 83 PHE A O 1
ATOM 690 N N . ARG A 1 84 ? 0.941 -10.628 -3.131 1.00 96.81 84 ARG A N 1
ATOM 691 C CA . ARG A 1 84 ? 1.217 -12.001 -3.577 1.00 96.81 84 ARG A CA 1
ATOM 692 C C . ARG A 1 84 ? 2.237 -12.731 -2.705 1.00 96.81 84 ARG A C 1
ATOM 694 O O . ARG A 1 84 ? 2.446 -13.924 -2.921 1.00 96.81 84 ARG A O 1
ATOM 701 N N . ASN A 1 85 ? 2.850 -12.053 -1.738 1.00 98.12 85 ASN A N 1
ATOM 702 C CA . ASN A 1 85 ? 3.660 -12.699 -0.716 1.00 98.12 85 ASN A CA 1
ATOM 703 C C . ASN A 1 85 ? 2.729 -13.429 0.281 1.00 98.12 85 ASN A C 1
ATOM 705 O O . ASN A 1 85 ? 1.774 -12.820 0.771 1.00 98.12 85 ASN A O 1
ATOM 709 N N . PRO A 1 86 ? 2.971 -14.720 0.586 1.00 96.94 86 PRO A N 1
ATOM 710 C CA . PRO A 1 86 ? 2.119 -15.501 1.487 1.00 96.94 86 PRO A CA 1
ATOM 711 C C . PRO A 1 86 ? 2.001 -14.912 2.902 1.00 96.94 86 PRO A C 1
ATOM 713 O O . PRO A 1 86 ? 0.964 -15.077 3.541 1.00 96.94 86 PRO A O 1
ATOM 716 N N . GLU A 1 87 ? 3.011 -14.179 3.376 1.00 97.81 87 GLU A N 1
ATOM 717 C CA . GLU A 1 87 ? 2.987 -13.556 4.704 1.00 97.81 87 GLU A CA 1
ATOM 718 C C . GLU A 1 87 ? 2.084 -12.313 4.760 1.00 97.81 87 GLU A C 1
ATOM 720 O O . GLU A 1 87 ? 1.624 -11.938 5.842 1.00 97.81 87 GLU A O 1
ATOM 725 N N . THR A 1 88 ? 1.770 -11.693 3.614 1.00 97.62 88 THR A N 1
ATOM 726 C CA . THR A 1 88 ? 0.992 -10.443 3.555 1.00 97.62 88 THR A CA 1
ATOM 727 C C . THR A 1 88 ? -0.431 -10.621 4.071 1.00 97.62 88 THR A C 1
ATOM 729 O O . THR A 1 88 ? -0.962 -9.706 4.693 1.00 97.62 88 THR A O 1
ATOM 732 N N . SER A 1 89 ? -1.037 -11.800 3.884 1.00 96.31 89 SER A N 1
ATOM 733 C CA . SER A 1 89 ? -2.366 -12.082 4.442 1.00 96.31 89 SER A CA 1
ATOM 734 C C . SER A 1 89 ? -2.352 -12.064 5.969 1.00 96.31 89 SER A C 1
ATOM 736 O O . SER A 1 89 ? -3.148 -11.346 6.565 1.00 96.31 89 SER A O 1
ATOM 738 N N . SER A 1 90 ? -1.395 -12.756 6.599 1.00 96.69 90 SER A N 1
ATOM 739 C CA . SER A 1 90 ? -1.262 -12.754 8.063 1.00 96.69 90 SER A CA 1
ATOM 740 C C . SER A 1 90 ? -0.983 -11.354 8.620 1.00 96.69 90 SER A C 1
ATOM 742 O O . SER A 1 90 ? -1.532 -10.972 9.648 1.00 96.69 90 SER A O 1
ATOM 744 N N . TYR A 1 91 ? -0.158 -10.571 7.917 1.00 97.44 91 TYR A N 1
ATOM 745 C CA . TYR A 1 91 ? 0.133 -9.186 8.272 1.00 97.44 91 TYR A CA 1
ATOM 746 C C . TYR A 1 91 ? -1.131 -8.325 8.234 1.00 97.44 91 TYR A C 1
ATOM 748 O O . TYR A 1 91 ? -1.422 -7.633 9.208 1.00 97.44 91 TYR A O 1
ATOM 756 N N . TYR A 1 92 ? -1.900 -8.393 7.141 1.00 96.88 92 TYR A N 1
ATOM 757 C CA . TYR A 1 92 ? -3.138 -7.627 7.023 1.00 96.88 92 TYR A CA 1
ATOM 758 C C . TYR A 1 92 ? -4.159 -8.056 8.074 1.00 96.88 92 TYR A C 1
ATOM 760 O O . TYR A 1 92 ? -4.828 -7.182 8.610 1.00 96.88 92 TYR A O 1
ATOM 768 N N . THR A 1 93 ? -4.252 -9.350 8.415 1.00 96.12 93 THR A N 1
ATOM 769 C CA . THR A 1 93 ? -5.132 -9.812 9.500 1.00 96.12 93 THR A CA 1
ATOM 770 C C . THR A 1 93 ? -4.746 -9.114 10.793 1.00 96.12 93 THR A C 1
ATOM 772 O O . THR A 1 93 ? -5.572 -8.428 11.379 1.00 96.12 93 THR A O 1
ATOM 775 N N . ASP A 1 94 ? -3.471 -9.167 11.182 1.00 96.12 94 ASP A N 1
ATOM 776 C CA . ASP A 1 94 ? -3.019 -8.532 12.420 1.00 96.12 94 ASP A CA 1
ATOM 777 C C . ASP A 1 94 ? -3.290 -7.017 12.433 1.00 96.12 94 ASP A C 1
ATOM 779 O O . ASP A 1 94 ? -3.727 -6.478 13.451 1.00 96.12 94 ASP A O 1
ATOM 783 N N . MET A 1 95 ? -3.048 -6.310 11.322 1.00 96.00 95 MET A N 1
ATOM 784 C CA . MET A 1 95 ? -3.278 -4.861 11.244 1.00 96.00 95 MET A CA 1
ATOM 785 C C . MET A 1 95 ? -4.769 -4.508 11.316 1.00 96.00 95 MET A C 1
ATOM 787 O O . MET A 1 95 ? -5.158 -3.626 12.088 1.00 96.00 95 MET A O 1
ATOM 791 N N . MET A 1 96 ? -5.604 -5.232 10.568 1.00 95.44 96 MET A N 1
ATOM 792 C CA . MET A 1 96 ? -7.057 -5.057 10.519 1.00 95.44 96 MET A CA 1
ATOM 793 C C . MET A 1 96 ? -7.715 -5.376 11.864 1.00 95.44 96 MET A C 1
ATOM 795 O O . MET A 1 96 ? -8.502 -4.565 12.358 1.00 95.44 96 MET A O 1
ATOM 799 N N . SER A 1 97 ? -7.350 -6.491 12.503 1.00 94.75 97 SER A N 1
ATOM 800 C CA . SER A 1 97 ? -7.874 -6.864 13.819 1.00 94.75 97 SER A CA 1
ATOM 801 C C . SER A 1 97 ? -7.403 -5.896 14.907 1.00 94.75 97 SER A C 1
ATOM 803 O O . SER A 1 97 ? -8.120 -5.640 15.873 1.00 94.75 97 SER A O 1
ATOM 805 N N . ASN A 1 98 ? -6.193 -5.336 14.793 1.00 94.56 98 ASN A N 1
ATOM 806 C CA . ASN A 1 98 ? -5.690 -4.378 15.777 1.00 94.56 98 ASN A CA 1
ATOM 807 C C . ASN A 1 98 ? -6.411 -3.032 15.711 1.00 94.56 98 ASN A C 1
ATOM 809 O O . ASN A 1 98 ? -6.787 -2.522 16.763 1.00 94.56 98 ASN A O 1
ATOM 813 N N . ILE A 1 99 ? -6.648 -2.476 14.518 1.00 94.94 99 ILE A N 1
ATOM 814 C CA . ILE A 1 99 ? -7.412 -1.224 14.405 1.00 94.94 99 ILE A CA 1
ATOM 815 C C . ILE A 1 99 ? -8.900 -1.432 14.732 1.00 94.94 99 ILE A C 1
ATOM 817 O O . ILE A 1 99 ? -9.532 -0.525 15.264 1.00 94.94 99 ILE A O 1
ATOM 821 N N . HIS A 1 100 ? -9.443 -2.638 14.521 1.0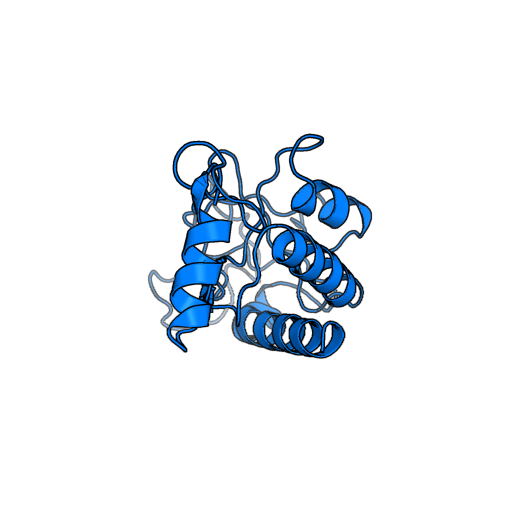0 95.56 100 HIS A N 1
ATOM 822 C CA . HIS A 1 100 ? -10.821 -2.967 14.905 1.00 95.56 100 HIS A CA 1
ATOM 823 C C . HIS A 1 100 ? -11.047 -2.901 16.427 1.00 95.56 100 HIS A C 1
ATOM 825 O O . HIS A 1 100 ? -12.112 -2.503 16.885 1.00 95.56 100 HIS A O 1
ATOM 831 N N . LYS A 1 101 ? -10.023 -3.214 17.238 1.00 95.06 101 LYS A N 1
ATOM 832 C CA . LYS A 1 101 ? -10.077 -3.047 18.709 1.00 95.06 101 LYS A CA 1
ATOM 833 C C . LYS A 1 101 ? -10.173 -1.583 19.140 1.00 95.06 101 LYS A C 1
ATOM 835 O O . LYS A 1 101 ? -10.579 -1.297 20.263 1.00 95.06 101 LYS A O 1
ATOM 840 N N . ASP A 1 102 ? -9.736 -0.673 18.276 1.00 95.31 102 ASP A N 1
ATOM 841 C CA . ASP A 1 102 ? -9.737 0.766 18.512 1.00 95.31 102 ASP A CA 1
ATOM 842 C C . ASP A 1 102 ? -11.095 1.392 18.147 1.00 95.31 102 ASP A C 1
ATOM 844 O O . ASP A 1 102 ? -11.516 2.348 18.804 1.00 95.31 102 ASP A O 1
ATOM 848 N N . PHE A 1 103 ? -11.758 0.869 17.108 1.00 95.38 103 PHE A N 1
ATOM 849 C CA . PHE A 1 103 ? -13.143 1.161 16.737 1.00 95.38 103 PHE A CA 1
ATOM 850 C C . PHE A 1 103 ? -13.730 0.069 15.820 1.00 95.38 103 PHE A C 1
ATOM 852 O O . PHE A 1 103 ? -13.067 -0.404 14.896 1.00 95.38 103 PHE A O 1
ATOM 859 N N . GLU A 1 104 ? -15.000 -0.279 16.030 1.00 95.75 104 GLU A N 1
ATOM 860 C CA . GLU A 1 104 ? -15.681 -1.385 15.342 1.00 95.75 104 GLU A CA 1
ATOM 861 C C . GLU A 1 104 ? -16.154 -0.970 13.936 1.00 95.75 104 GLU A C 1
ATOM 863 O O . GLU A 1 104 ? -17.247 -0.449 13.752 1.00 95.75 104 GLU A O 1
ATOM 868 N N . TYR A 1 105 ? -15.318 -1.141 12.913 1.00 96.50 105 TYR A N 1
ATOM 869 C CA . TYR A 1 105 ? -15.719 -0.892 11.520 1.00 96.50 105 TYR A CA 1
ATOM 870 C C . TYR A 1 105 ? -16.425 -2.100 10.878 1.00 96.50 105 TYR A C 1
ATOM 872 O O . TYR A 1 105 ? -16.175 -3.241 11.246 1.00 96.50 105 TYR A O 1
ATOM 880 N N . ASP A 1 106 ? -17.240 -1.861 9.849 1.00 96.56 106 ASP A N 1
ATOM 881 C CA . ASP A 1 106 ? -18.113 -2.868 9.217 1.00 96.56 106 ASP A CA 1
ATOM 882 C C . ASP A 1 106 ? -17.628 -3.352 7.838 1.00 96.56 106 ASP A C 1
ATOM 884 O O . ASP A 1 106 ? -18.237 -4.214 7.203 1.00 96.56 106 ASP A O 1
ATOM 888 N N . GLY A 1 107 ? -16.552 -2.767 7.321 1.00 95.62 107 GLY A N 1
ATOM 889 C CA . GLY A 1 107 ? -15.972 -3.128 6.033 1.00 95.62 107 GLY A CA 1
ATOM 890 C C . GLY A 1 107 ? -14.717 -2.323 5.732 1.00 95.62 107 GLY A C 1
ATOM 891 O O . GLY A 1 107 ? -14.245 -1.561 6.567 1.00 95.62 107 GLY A O 1
ATOM 892 N N . ALA A 1 108 ? -14.179 -2.465 4.524 1.00 96.06 108 ALA A N 1
ATOM 893 C CA . ALA A 1 108 ? -13.010 -1.710 4.090 1.00 96.06 108 ALA A CA 1
ATOM 894 C C . ALA A 1 108 ? -13.193 -1.200 2.662 1.00 96.06 108 ALA A C 1
ATOM 896 O O . ALA A 1 108 ? -13.518 -1.966 1.752 1.00 96.06 108 ALA A O 1
ATOM 897 N N . TRP A 1 109 ? -12.944 0.090 2.458 1.00 97.69 109 TRP A N 1
ATOM 898 C CA . TRP A 1 109 ? -12.772 0.663 1.130 1.00 97.69 109 TRP A CA 1
ATOM 899 C C . TRP A 1 109 ? -11.278 0.690 0.803 1.00 97.69 109 TRP A C 1
ATOM 901 O O . TRP A 1 109 ? -10.541 1.514 1.330 1.00 97.69 109 TRP A O 1
ATOM 911 N N . ILE A 1 110 ? -10.832 -0.213 -0.072 1.00 97.88 110 ILE A N 1
ATOM 912 C CA . ILE A 1 110 ? -9.455 -0.217 -0.579 1.00 97.88 110 ILE A CA 1
ATOM 913 C C . ILE A 1 110 ? -9.298 0.771 -1.740 1.00 97.88 110 ILE A C 1
ATOM 915 O O . ILE A 1 110 ? -10.056 0.697 -2.709 1.00 97.88 110 ILE A O 1
ATOM 919 N N . ASP A 1 111 ? -8.328 1.678 -1.649 1.00 97.94 111 ASP A N 1
ATOM 920 C CA . ASP A 1 111 ? -8.080 2.709 -2.666 1.00 97.94 111 ASP A CA 1
ATOM 921 C C . ASP A 1 111 ? -6.595 2.783 -3.068 1.00 97.94 111 ASP A C 1
ATOM 923 O O . ASP A 1 111 ? -5.719 2.176 -2.441 1.00 97.94 111 ASP A O 1
ATOM 927 N N . MET A 1 112 ? -6.314 3.513 -4.152 1.00 98.00 112 MET A N 1
ATOM 928 C CA . MET A 1 112 ? -4.966 3.799 -4.665 1.00 98.00 112 MET A CA 1
ATOM 929 C C . MET A 1 112 ? -4.170 2.547 -5.067 1.00 98.00 112 MET A C 1
ATOM 931 O O . MET A 1 112 ? -2.938 2.499 -4.975 1.00 98.00 112 MET A O 1
ATOM 935 N N . ASN A 1 113 ? -4.876 1.511 -5.518 1.00 98.44 113 ASN A N 1
ATOM 936 C CA . ASN A 1 113 ? -4.365 0.153 -5.658 1.00 98.44 113 ASN A CA 1
ATOM 937 C C . ASN A 1 113 ? -4.136 -0.311 -7.102 1.00 98.44 113 ASN A C 1
ATOM 939 O O . ASN A 1 113 ? -4.129 -1.509 -7.387 1.00 98.44 113 ASN A O 1
ATOM 943 N N . GLU A 1 114 ? -3.850 0.623 -8.006 1.00 98.50 114 GLU A N 1
ATOM 944 C CA . GLU A 1 114 ? -3.314 0.305 -9.326 1.00 98.50 114 GLU A CA 1
ATOM 945 C C . GLU A 1 114 ? -1.983 -0.481 -9.301 1.00 98.50 114 GLU A C 1
ATOM 947 O O . GLU A 1 114 ? -1.892 -1.413 -10.102 1.00 98.50 114 GLU A O 1
ATOM 952 N N . PRO A 1 115 ? -0.966 -0.217 -8.435 1.00 98.12 115 PRO A N 1
ATOM 953 C CA . PRO A 1 115 ? -0.850 0.755 -7.335 1.00 98.12 115 PRO A CA 1
ATOM 954 C C . PRO A 1 115 ? -0.480 2.166 -7.790 1.00 98.12 115 PRO A C 1
ATOM 956 O O . PRO A 1 115 ? 0.474 2.361 -8.552 1.00 98.12 115 PRO A O 1
ATOM 959 N N . SER A 1 116 ? -1.191 3.156 -7.257 1.00 98.31 116 SER A N 1
ATOM 960 C CA . SER A 1 116 ? -0.947 4.564 -7.554 1.00 98.31 116 SER A CA 1
ATOM 961 C C . SER A 1 116 ? 0.265 5.100 -6.797 1.00 98.31 116 SER A C 1
ATOM 963 O O . SER A 1 116 ? 0.515 4.788 -5.633 1.00 98.31 116 SER A O 1
ATOM 965 N N . ASN A 1 117 ? 1.026 5.947 -7.479 1.00 98.25 117 ASN A N 1
ATOM 966 C CA . ASN A 1 117 ? 2.200 6.633 -6.966 1.00 98.25 117 ASN A CA 1
ATOM 967 C C . ASN A 1 117 ? 2.207 8.064 -7.510 1.00 98.25 117 ASN A C 1
ATOM 969 O O . ASN A 1 117 ? 1.963 8.317 -8.691 1.00 98.25 117 ASN A O 1
ATOM 973 N N . PHE A 1 118 ? 2.503 9.049 -6.670 1.00 98.00 118 PHE A N 1
ATOM 974 C CA . PHE A 1 118 ? 2.581 10.443 -7.104 1.00 98.00 118 PHE A CA 1
ATOM 975 C C . PHE A 1 118 ? 3.817 10.707 -7.965 1.00 98.00 118 PHE A C 1
ATOM 977 O O . PHE A 1 118 ? 3.813 11.652 -8.766 1.00 98.00 118 PHE A O 1
ATOM 984 N N . TYR A 1 119 ? 4.832 9.851 -7.868 1.00 97.56 119 TYR A N 1
ATOM 985 C CA . TYR A 1 119 ? 5.979 9.827 -8.767 1.00 97.56 119 TYR A CA 1
ATOM 986 C C . TYR A 1 119 ? 5.765 8.877 -9.949 1.00 97.56 119 TYR A C 1
ATOM 988 O O . TYR A 1 119 ? 4.859 8.050 -9.959 1.00 97.56 119 TYR A O 1
ATOM 996 N N . ASN A 1 120 ? 6.620 9.004 -10.962 1.00 97.31 120 ASN A N 1
ATOM 997 C CA . ASN A 1 120 ? 6.724 8.012 -12.028 1.00 97.31 120 ASN A CA 1
ATOM 998 C C . ASN A 1 120 ? 7.879 7.062 -11.675 1.00 97.31 120 ASN A C 1
ATOM 1000 O O . ASN A 1 120 ? 9.015 7.312 -12.078 1.00 97.31 120 ASN A O 1
ATOM 1004 N N . GLY A 1 121 ? 7.617 6.045 -10.851 1.00 96.69 121 GLY A N 1
ATOM 1005 C CA . GLY A 1 121 ? 8.655 5.260 -10.183 1.00 96.69 121 GLY A CA 1
ATOM 1006 C C . GLY A 1 121 ? 9.178 5.940 -8.917 1.00 96.69 121 GLY A C 1
ATOM 1007 O O . GLY A 1 121 ? 8.418 6.220 -7.992 1.00 96.69 121 GLY A O 1
ATOM 1008 N N . HIS A 1 122 ? 10.481 6.215 -8.855 1.00 96.06 122 HIS A N 1
ATOM 1009 C CA . HIS A 1 122 ? 11.067 7.007 -7.766 1.00 96.06 122 HIS A CA 1
ATOM 1010 C C . HIS A 1 122 ? 10.906 8.515 -8.001 1.00 96.06 122 HIS A C 1
ATOM 1012 O O . HIS A 1 122 ? 10.524 8.957 -9.085 1.00 96.06 122 HIS A O 1
ATOM 1018 N N . ILE A 1 123 ? 11.299 9.327 -7.011 1.00 95.19 123 ILE A N 1
ATOM 1019 C CA . ILE A 1 123 ? 11.318 10.799 -7.111 1.00 95.19 123 ILE A CA 1
ATOM 1020 C C . ILE A 1 123 ? 12.088 11.314 -8.341 1.00 95.19 123 ILE A C 1
ATOM 1022 O O . ILE A 1 123 ? 11.698 12.314 -8.937 1.00 95.19 123 ILE A O 1
ATOM 1026 N N . ASN A 1 124 ? 13.137 10.594 -8.753 1.00 94.75 124 ASN A N 1
ATOM 1027 C CA . ASN A 1 124 ? 13.980 10.921 -9.906 1.00 94.75 124 ASN A CA 1
ATOM 1028 C C . ASN A 1 124 ? 13.740 9.988 -11.109 1.00 94.75 124 ASN A C 1
ATOM 1030 O O . ASN A 1 124 ? 14.581 9.908 -12.002 1.00 94.75 124 ASN A O 1
ATOM 1034 N N . GLY A 1 125 ? 12.609 9.278 -11.138 1.00 95.38 125 GLY A N 1
ATOM 1035 C CA . GLY A 1 125 ? 12.287 8.308 -12.181 1.00 95.38 125 GLY A CA 1
ATOM 1036 C C . GLY A 1 125 ? 12.911 6.927 -11.968 1.00 95.38 125 GLY A C 1
ATOM 1037 O O . GLY A 1 125 ? 13.592 6.667 -10.975 1.00 95.38 125 GLY A O 1
ATOM 1038 N N . CYS A 1 126 ? 12.654 6.028 -12.915 1.00 95.25 126 CYS A N 1
ATOM 1039 C CA . CYS A 1 126 ? 13.231 4.686 -12.946 1.00 95.25 126 CYS A CA 1
ATOM 1040 C C . CYS A 1 126 ? 14.530 4.658 -13.747 1.00 95.25 126 CYS A C 1
ATOM 1042 O O . CYS A 1 126 ? 14.684 5.360 -14.750 1.00 95.25 126 CYS A O 1
ATOM 1044 N N . LYS A 1 127 ? 15.449 3.777 -13.349 1.00 91.81 127 LYS A N 1
ATOM 1045 C CA . LYS A 1 127 ? 16.577 3.404 -14.201 1.00 91.81 127 LYS A CA 1
ATOM 1046 C C . LYS A 1 127 ? 16.031 2.706 -15.443 1.00 91.81 127 LYS A C 1
ATOM 1048 O O . LYS A 1 127 ? 15.277 1.750 -15.326 1.00 91.81 127 LYS A O 1
ATOM 1053 N N . ALA A 1 128 ? 16.427 3.167 -16.625 1.00 88.88 128 ALA A N 1
ATOM 1054 C CA . ALA A 1 128 ? 15.961 2.582 -17.872 1.00 88.88 128 ALA A CA 1
ATOM 1055 C C . ALA A 1 128 ? 16.403 1.114 -17.988 1.00 88.88 128 ALA A C 1
ATOM 1057 O O . ALA A 1 128 ? 17.596 0.817 -18.081 1.00 88.88 128 ALA A O 1
ATOM 1058 N N . THR A 1 129 ? 15.434 0.203 -18.016 1.00 92.06 129 THR A N 1
ATOM 1059 C CA . THR A 1 129 ? 15.640 -1.210 -18.351 1.00 92.06 129 THR A CA 1
ATOM 1060 C C . THR A 1 129 ? 14.843 -1.587 -19.600 1.00 92.06 129 THR A C 1
ATOM 1062 O O . THR A 1 129 ? 14.040 -0.794 -20.099 1.00 92.06 129 THR A O 1
ATOM 1065 N N . SER A 1 130 ? 15.037 -2.807 -20.109 1.00 94.31 130 SER A N 1
ATOM 1066 C CA . SER A 1 130 ? 14.191 -3.359 -21.176 1.00 94.31 130 SER A CA 1
ATOM 1067 C C . SER A 1 130 ? 12.741 -3.595 -20.733 1.00 94.31 130 SER A C 1
ATOM 1069 O O . SER A 1 130 ? 11.878 -3.734 -21.592 1.00 94.31 130 SER A O 1
ATOM 1071 N N . LEU A 1 131 ? 12.466 -3.637 -19.421 1.00 94.56 131 LEU A N 1
ATOM 1072 C CA . LEU A 1 131 ? 11.104 -3.707 -18.882 1.00 94.56 131 LEU A CA 1
ATOM 1073 C C . LEU A 1 131 ? 10.438 -2.326 -18.892 1.00 94.56 131 LEU A C 1
ATOM 1075 O O . LEU A 1 131 ? 9.264 -2.214 -19.223 1.00 94.56 131 LEU A O 1
ATOM 1079 N N . ASP A 1 132 ? 11.190 -1.266 -18.582 1.00 88.25 132 ASP A N 1
ATOM 1080 C CA . ASP A 1 132 ? 10.680 0.112 -18.627 1.00 88.25 132 ASP A CA 1
ATOM 1081 C C . ASP A 1 132 ? 10.549 0.638 -20.069 1.00 88.25 132 ASP A C 1
ATOM 1083 O O . ASP A 1 132 ? 9.701 1.488 -20.336 1.00 88.25 132 ASP A O 1
ATOM 1087 N N . ASN A 1 133 ? 11.361 0.117 -21.000 1.00 89.75 133 ASN A N 1
ATOM 1088 C CA . ASN A 1 133 ? 11.357 0.466 -22.426 1.00 89.75 133 ASN A CA 1
ATOM 1089 C C . ASN A 1 133 ? 11.244 -0.796 -23.304 1.00 89.75 133 ASN A C 1
ATOM 1091 O O . ASN A 1 133 ? 12.234 -1.212 -23.919 1.00 89.75 133 ASN A O 1
ATOM 1095 N N . PRO A 1 134 ? 10.066 -1.440 -23.353 1.00 94.56 134 PRO A N 1
ATOM 1096 C CA . PRO A 1 134 ? 9.875 -2.640 -24.157 1.00 94.56 134 PRO A CA 1
ATOM 1097 C C . PRO A 1 134 ? 9.923 -2.326 -25.666 1.00 94.56 134 PRO A C 1
ATOM 1099 O O . PRO A 1 134 ? 9.605 -1.207 -26.073 1.00 94.56 134 PRO A O 1
ATOM 1102 N N . PRO A 1 135 ? 10.235 -3.315 -26.531 1.00 95.44 135 PRO A N 1
ATOM 1103 C CA . PRO A 1 135 ? 10.224 -3.135 -27.988 1.00 95.44 135 PRO A CA 1
ATOM 1104 C C . PRO A 1 135 ? 8.875 -2.664 -28.550 1.00 95.44 135 PRO A C 1
ATOM 1106 O O . PRO A 1 135 ? 8.828 -1.990 -29.576 1.00 95.44 135 PRO A O 1
ATOM 1109 N N . TYR A 1 136 ? 7.782 -3.028 -27.876 1.00 95.50 136 TYR A N 1
ATOM 1110 C CA . TYR A 1 136 ? 6.440 -2.536 -28.148 1.00 95.50 136 TYR A CA 1
ATOM 1111 C C . TYR A 1 136 ? 5.863 -1.921 -26.8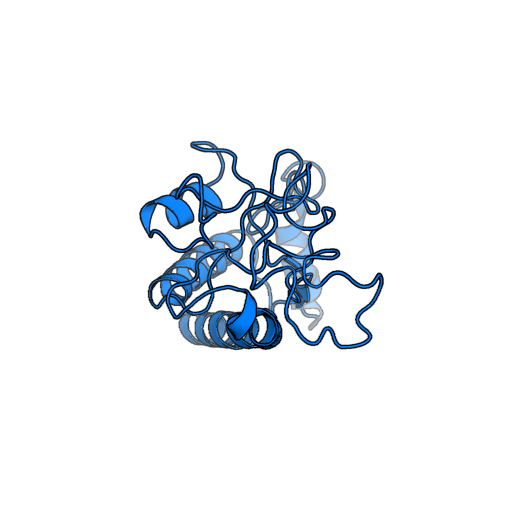76 1.00 95.50 136 TYR A C 1
ATOM 1113 O O . TYR A 1 136 ? 5.711 -2.604 -25.863 1.00 95.50 136 TYR A O 1
ATOM 1121 N N . LEU A 1 137 ? 5.525 -0.637 -26.953 1.00 96.12 137 LEU A N 1
ATOM 1122 C CA . LEU A 1 137 ? 4.841 0.095 -25.899 1.00 96.12 137 LEU A CA 1
ATOM 1123 C C . LEU A 1 137 ? 3.381 0.308 -26.331 1.00 96.12 137 LEU A C 1
ATOM 1125 O O . LEU A 1 137 ? 3.148 0.998 -27.328 1.00 96.12 137 LEU A O 1
ATOM 1129 N N . PRO A 1 138 ? 2.391 -0.266 -25.619 1.00 94.38 138 PRO A N 1
ATOM 1130 C CA . PRO A 1 138 ? 0.987 0.062 -25.848 1.00 94.38 138 PRO A CA 1
ATOM 1131 C C . PRO A 1 138 ? 0.739 1.563 -25.645 1.00 94.38 138 PRO A C 1
ATOM 1133 O O . PRO A 1 138 ? 1.531 2.239 -24.991 1.00 94.38 138 PRO A O 1
ATOM 1136 N N . ASN A 1 139 ? -0.382 2.087 -26.147 1.00 95.81 139 ASN A N 1
ATOM 1137 C CA . ASN A 1 139 ? -0.755 3.500 -25.983 1.00 95.81 139 ASN A CA 1
ATOM 1138 C C . ASN A 1 139 ? -1.212 3.816 -24.541 1.00 95.81 139 ASN A C 1
ATOM 1140 O O . ASN A 1 139 ? -2.372 4.144 -24.291 1.00 95.81 139 ASN A O 1
ATOM 1144 N N . VAL A 1 140 ? -0.303 3.648 -23.584 1.00 95.12 140 VAL A N 1
ATOM 1145 C CA . VAL A 1 140 ? -0.490 3.977 -22.174 1.00 95.12 140 VAL A CA 1
ATOM 1146 C C . VAL A 1 140 ? -0.397 5.484 -21.979 1.00 95.12 140 VAL A C 1
ATOM 1148 O O . VAL A 1 140 ? 0.307 6.189 -22.708 1.00 95.12 140 VAL A O 1
ATOM 1151 N N . ASN A 1 141 ? -1.095 5.995 -20.967 1.00 91.94 141 ASN A N 1
ATOM 1152 C CA . ASN A 1 141 ? -1.061 7.417 -20.649 1.00 91.94 141 ASN A CA 1
ATOM 1153 C C . ASN A 1 141 ? 0.394 7.889 -20.485 1.00 91.94 141 ASN A C 1
ATOM 1155 O O . ASN A 1 141 ? 1.177 7.295 -19.750 1.00 91.94 141 ASN A O 1
ATOM 1159 N N . GLY A 1 142 ? 0.765 8.954 -21.197 1.00 91.94 142 GLY A N 1
ATOM 1160 C CA . GLY A 1 142 ? 2.093 9.554 -21.106 1.00 91.94 142 GLY A CA 1
ATOM 1161 C C . GLY A 1 142 ? 3.252 8.706 -21.632 1.00 91.94 142 GLY A C 1
ATOM 1162 O O . GLY A 1 142 ? 4.388 9.073 -21.347 1.00 91.94 142 GLY A O 1
ATOM 1163 N N . ASN A 1 143 ? 2.987 7.630 -22.385 1.00 94.12 143 ASN A N 1
ATOM 1164 C CA . ASN A 1 143 ? 4.004 6.788 -23.028 1.00 94.12 143 ASN A CA 1
ATOM 1165 C C . ASN A 1 143 ? 5.091 6.282 -22.061 1.00 94.12 143 ASN A C 1
ATOM 1167 O O . ASN A 1 143 ? 6.263 6.198 -22.420 1.00 94.12 143 ASN A O 1
ATOM 1171 N N . LEU A 1 144 ? 4.711 5.973 -20.821 1.00 95.00 144 LEU A N 1
ATOM 1172 C CA . LEU A 1 144 ? 5.619 5.469 -19.798 1.00 95.00 144 LEU A CA 1
ATOM 1173 C C . LEU A 1 144 ? 4.867 4.467 -18.927 1.00 95.00 144 LEU A C 1
ATOM 1175 O O . LEU A 1 144 ? 3.877 4.832 -18.300 1.00 95.00 144 LEU A O 1
ATOM 1179 N N . LEU A 1 145 ? 5.347 3.223 -18.868 1.00 97.00 145 LEU A N 1
ATOM 1180 C CA . LEU A 1 145 ? 4.705 2.174 -18.068 1.00 97.00 145 LEU A CA 1
ATOM 1181 C C . LEU A 1 145 ? 4.722 2.503 -16.572 1.00 97.00 145 LEU A C 1
ATOM 1183 O O . LEU A 1 145 ? 3.704 2.382 -15.909 1.00 97.00 145 LEU A O 1
ATOM 1187 N N . ALA A 1 146 ? 5.845 3.010 -16.059 1.00 96.69 146 ALA A N 1
ATOM 1188 C CA . ALA A 1 146 ? 5.983 3.428 -14.662 1.00 96.69 146 ALA A CA 1
ATOM 1189 C C . ALA A 1 146 ? 5.294 4.773 -14.345 1.00 96.69 146 ALA A C 1
ATOM 1191 O O . ALA A 1 146 ? 5.556 5.381 -13.305 1.00 96.69 146 ALA A O 1
ATOM 1192 N N . ARG A 1 147 ? 4.455 5.310 -15.245 1.00 97.25 147 ARG A N 1
ATOM 1193 C CA . ARG A 1 147 ? 3.762 6.576 -14.997 1.00 97.25 147 ARG A CA 1
ATOM 1194 C C . ARG A 1 147 ? 2.770 6.392 -13.857 1.00 97.25 147 ARG A C 1
ATOM 1196 O O . ARG A 1 147 ? 1.847 5.597 -13.969 1.00 97.25 147 ARG A O 1
ATOM 1203 N N . LYS A 1 148 ? 2.927 7.200 -12.808 1.00 97.88 148 LYS A N 1
ATOM 1204 C CA . LYS A 1 148 ? 2.077 7.185 -11.612 1.00 97.88 148 LYS A CA 1
ATOM 1205 C C . LYS A 1 148 ? 1.959 5.813 -10.935 1.00 97.88 148 LYS A C 1
ATOM 1207 O O . LYS A 1 148 ? 0.951 5.531 -10.302 1.00 97.88 148 LYS A O 1
ATOM 1212 N N . THR A 1 149 ? 3.002 4.992 -11.042 1.00 98.25 149 THR A N 1
ATOM 1213 C CA . THR A 1 149 ? 3.125 3.695 -10.360 1.00 98.25 149 THR A CA 1
ATOM 1214 C C . THR A 1 149 ? 4.600 3.418 -10.005 1.00 98.25 149 THR A C 1
ATOM 1216 O O . THR A 1 149 ? 5.423 4.341 -10.045 1.00 98.25 149 THR A O 1
ATOM 1219 N N . VAL A 1 150 ? 4.959 2.204 -9.581 1.00 97.62 150 VAL A N 1
ATOM 1220 C CA . VAL A 1 150 ? 6.345 1.816 -9.241 1.00 97.62 150 VAL A CA 1
ATOM 1221 C C . VAL A 1 150 ? 7.141 1.384 -10.486 1.00 97.62 150 VAL A C 1
ATOM 1223 O O . VAL A 1 150 ? 6.595 1.249 -11.581 1.00 97.62 150 VAL A O 1
ATOM 1226 N N . CYS A 1 151 ? 8.462 1.213 -10.363 1.00 97.81 151 CYS A N 1
ATOM 1227 C CA . CYS A 1 151 ? 9.302 0.836 -11.509 1.00 97.81 151 CYS A CA 1
ATOM 1228 C C . CYS A 1 151 ? 9.005 -0.581 -12.007 1.00 97.81 151 CYS A C 1
ATOM 1230 O O . CYS A 1 151 ? 8.749 -1.483 -11.213 1.00 97.81 151 CYS A O 1
ATOM 1232 N N . MET A 1 152 ? 9.095 -0.807 -13.322 1.00 97.88 152 MET A N 1
ATOM 1233 C CA . MET A 1 152 ? 8.704 -2.090 -13.925 1.00 97.88 152 MET A CA 1
ATOM 1234 C C . MET A 1 152 ? 9.594 -3.257 -13.477 1.00 97.88 152 MET A C 1
ATOM 1236 O O . MET A 1 152 ? 9.157 -4.406 -13.422 1.00 97.88 152 MET A O 1
ATOM 1240 N N . ASN A 1 153 ? 10.845 -2.971 -13.122 1.00 97.31 153 ASN A N 1
ATOM 1241 C CA . ASN A 1 153 ? 11.791 -3.948 -12.591 1.00 97.31 153 ASN A CA 1
ATOM 1242 C C . ASN A 1 153 ? 11.699 -4.153 -11.064 1.00 97.31 153 ASN A C 1
ATOM 1244 O O . ASN A 1 153 ? 12.482 -4.950 -10.537 1.00 97.31 153 ASN A O 1
ATOM 1248 N N . ALA A 1 154 ? 10.800 -3.452 -10.359 1.00 98.00 154 ALA A N 1
ATOM 1249 C CA . ALA A 1 154 ? 10.602 -3.631 -8.922 1.00 98.00 154 ALA A CA 1
ATOM 1250 C C . ALA A 1 154 ? 10.204 -5.084 -8.625 1.00 98.00 154 ALA A C 1
ATOM 1252 O O . ALA A 1 154 ? 9.456 -5.704 -9.383 1.00 98.00 154 ALA A O 1
ATOM 1253 N N . LYS A 1 155 ? 10.762 -5.654 -7.557 1.00 98.06 155 LYS A N 1
ATOM 1254 C CA . LYS A 1 155 ? 10.646 -7.078 -7.236 1.00 98.06 155 LYS A CA 1
ATOM 1255 C C . LYS A 1 155 ? 9.444 -7.328 -6.335 1.00 98.06 155 LYS A C 1
ATOM 1257 O O . LYS A 1 155 ? 9.306 -6.704 -5.287 1.00 98.06 155 LYS A O 1
ATOM 1262 N N . GLN A 1 156 ? 8.653 -8.313 -6.719 1.00 98.50 156 GLN A N 1
ATOM 1263 C CA . GLN A 1 156 ? 7.608 -8.942 -5.926 1.00 98.50 156 GLN A CA 1
ATOM 1264 C C . GLN A 1 156 ? 7.947 -10.431 -5.749 1.00 98.50 156 GLN A C 1
ATOM 1266 O O . GLN A 1 156 ? 8.828 -10.973 -6.419 1.00 98.50 156 GLN A O 1
ATOM 1271 N N . HIS A 1 157 ? 7.243 -11.112 -4.855 1.00 97.94 157 HIS A N 1
ATOM 1272 C CA . HIS A 1 157 ? 7.436 -12.514 -4.505 1.00 97.94 157 HIS A CA 1
ATOM 1273 C C . HIS A 1 157 ? 7.359 -13.443 -5.724 1.00 97.94 157 HIS A C 1
ATOM 1275 O O . HIS A 1 157 ? 8.174 -14.352 -5.864 1.00 97.94 157 HIS A O 1
ATOM 1281 N N . LEU A 1 158 ? 6.407 -13.196 -6.631 1.00 97.75 158 LEU A N 1
ATOM 1282 C CA . LEU A 1 158 ? 6.170 -14.043 -7.808 1.00 97.75 158 LEU A CA 1
ATOM 1283 C C . LEU A 1 158 ? 6.893 -13.580 -9.082 1.00 97.75 158 LEU A C 1
ATOM 1285 O O . LEU A 1 158 ? 6.826 -14.275 -10.094 1.00 97.75 158 LEU A O 1
ATOM 1289 N N . GLY A 1 159 ? 7.556 -12.423 -9.076 1.00 97.38 159 GLY A N 1
ATOM 1290 C CA . GLY A 1 159 ? 8.134 -11.857 -10.295 1.00 97.38 159 GLY A CA 1
ATOM 1291 C C . GLY A 1 159 ? 8.452 -10.372 -10.183 1.00 97.38 159 GLY A C 1
ATOM 1292 O O . GLY A 1 159 ? 8.621 -9.840 -9.090 1.00 97.38 159 GLY A O 1
ATOM 1293 N N . ASN A 1 160 ? 8.552 -9.692 -11.322 1.00 97.75 160 ASN A N 1
ATOM 1294 C CA . ASN A 1 160 ? 8.731 -8.243 -11.333 1.00 97.75 160 ASN A CA 1
ATOM 1295 C C . ASN A 1 160 ? 7.387 -7.541 -11.530 1.00 97.75 160 ASN A C 1
ATOM 1297 O O . ASN A 1 160 ? 6.431 -8.117 -12.054 1.00 97.75 160 ASN A O 1
ATOM 1301 N N . HIS A 1 161 ? 7.344 -6.268 -11.166 1.00 98.12 161 HIS A N 1
ATOM 1302 C CA . HIS A 1 161 ? 6.149 -5.450 -11.274 1.00 98.12 161 HIS A CA 1
ATOM 1303 C C . HIS A 1 161 ? 5.609 -5.346 -12.710 1.00 98.12 161 HIS A C 1
ATOM 1305 O O . HIS A 1 161 ? 4.399 -5.308 -12.896 1.00 98.12 161 HIS A O 1
ATOM 1311 N N . TYR A 1 162 ? 6.477 -5.405 -13.726 1.00 98.06 162 TYR A N 1
ATOM 1312 C CA . TYR A 1 162 ? 6.086 -5.476 -15.141 1.00 98.06 162 TYR A CA 1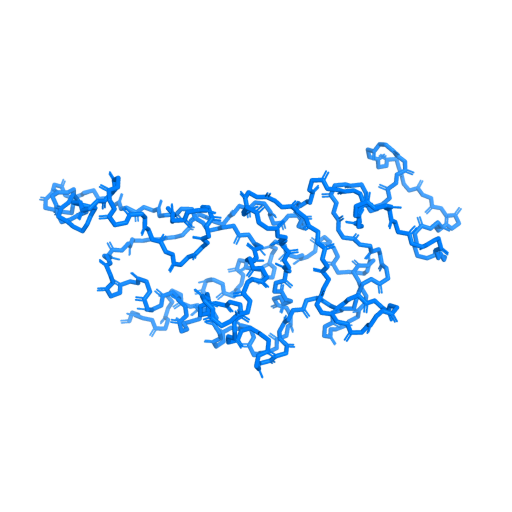
ATOM 1313 C C . TYR A 1 162 ? 5.014 -6.544 -15.418 1.00 98.06 162 TYR A C 1
ATOM 1315 O O . TYR A 1 162 ? 4.042 -6.278 -16.121 1.00 98.06 162 TYR A O 1
ATOM 1323 N N . ASP A 1 163 ? 5.168 -7.737 -14.834 1.00 98.31 163 ASP A N 1
ATOM 1324 C CA . ASP A 1 163 ? 4.256 -8.866 -15.047 1.00 98.31 163 ASP A CA 1
ATOM 1325 C C . ASP A 1 163 ? 3.038 -8.822 -14.107 1.00 98.31 163 ASP A C 1
ATOM 1327 O O . ASP A 1 163 ? 2.012 -9.449 -14.374 1.00 98.31 163 ASP A O 1
ATOM 1331 N N . LEU A 1 164 ? 3.151 -8.099 -12.988 1.00 98.44 164 LEU A N 1
ATOM 1332 C CA . LEU A 1 164 ? 2.219 -8.173 -11.860 1.00 98.44 164 LEU A CA 1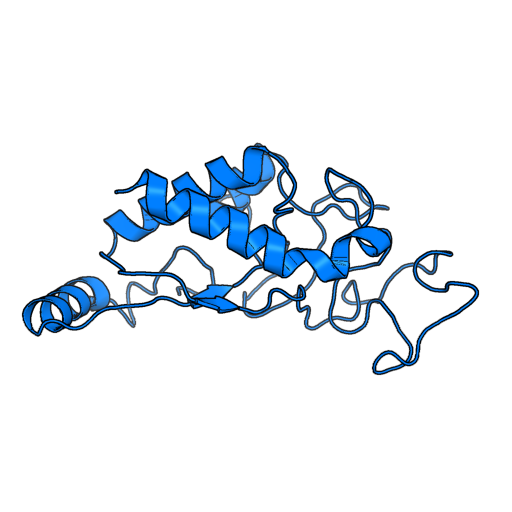
ATOM 1333 C C . LEU A 1 164 ? 1.396 -6.895 -11.627 1.00 98.44 164 LEU A C 1
ATOM 1335 O O . LEU A 1 164 ? 0.434 -6.948 -10.863 1.00 98.44 164 LEU A O 1
ATOM 1339 N N . HIS A 1 165 ? 1.709 -5.781 -12.299 1.00 98.44 165 HIS A N 1
ATOM 1340 C CA . HIS A 1 165 ? 1.044 -4.480 -12.130 1.00 98.44 165 HIS A CA 1
ATOM 1341 C C . HIS A 1 165 ? -0.485 -4.607 -12.172 1.00 98.44 165 HIS A C 1
ATOM 1343 O O . HIS A 1 165 ? -1.172 -4.311 -11.201 1.00 98.44 165 HIS A O 1
ATOM 1349 N N . ASN A 1 166 ? -1.030 -5.162 -13.259 1.00 98.38 166 ASN A N 1
ATOM 1350 C CA . ASN A 1 166 ? -2.481 -5.209 -13.484 1.00 98.38 166 ASN A CA 1
ATOM 1351 C C . ASN A 1 166 ? -3.247 -6.166 -12.555 1.00 98.38 166 ASN A C 1
ATOM 1353 O O . ASN A 1 166 ? -4.472 -6.222 -12.632 1.00 98.38 166 ASN A O 1
ATOM 1357 N N . VAL A 1 167 ? -2.558 -6.937 -11.708 1.00 98.38 167 VAL A N 1
ATOM 1358 C CA . VAL A 1 167 ? -3.201 -7.807 -10.713 1.00 98.38 167 VAL A CA 1
ATOM 1359 C C . VAL A 1 167 ? -2.998 -7.315 -9.284 1.00 98.38 167 VAL A C 1
ATOM 1361 O O . VAL A 1 167 ? -3.445 -7.998 -8.363 1.00 98.38 167 VAL A O 1
ATOM 1364 N N . TYR A 1 168 ? -2.351 -6.166 -9.070 1.00 98.75 168 TYR A N 1
ATOM 1365 C CA . TYR A 1 168 ? -2.051 -5.660 -7.732 1.00 98.75 168 TYR A CA 1
ATOM 1366 C C . TYR A 1 168 ? -3.329 -5.391 -6.924 1.00 98.75 168 TYR A C 1
ATOM 1368 O O . TYR A 1 168 ? -3.536 -6.036 -5.896 1.00 98.75 168 TYR A O 1
ATOM 1376 N N . GLY A 1 169 ? -4.244 -4.560 -7.437 1.00 98.50 169 GLY A N 1
ATOM 1377 C CA . GLY A 1 169 ? -5.520 -4.267 -6.770 1.00 98.50 169 GLY A CA 1
ATOM 1378 C C . GLY A 1 169 ? -6.397 -5.504 -6.555 1.00 98.50 169 GLY A C 1
ATOM 1379 O O . GLY A 1 169 ? -6.973 -5.687 -5.485 1.00 98.50 169 GLY A O 1
ATOM 1380 N N . THR A 1 170 ? -6.433 -6.437 -7.516 1.00 98.44 170 THR A N 1
ATOM 1381 C CA . THR A 1 170 ? -7.124 -7.727 -7.325 1.00 98.44 170 THR A CA 1
ATOM 1382 C C . THR A 1 170 ? -6.473 -8.567 -6.225 1.00 98.44 170 THR A C 1
ATOM 1384 O O . THR A 1 170 ? -7.175 -9.217 -5.456 1.00 98.44 170 THR A O 1
ATOM 1387 N N . SER A 1 171 ? -5.143 -8.558 -6.123 1.00 98.25 171 SER A N 1
ATOM 1388 C CA . SER A 1 171 ? -4.422 -9.296 -5.080 1.00 98.25 171 SER A CA 1
ATOM 1389 C C . SER A 1 171 ? -4.679 -8.687 -3.698 1.00 98.25 171 SER A C 1
ATOM 1391 O O . SER A 1 171 ? -4.919 -9.436 -2.754 1.00 98.25 171 SER A O 1
ATOM 1393 N N . GLN A 1 172 ? -4.731 -7.352 -3.587 1.00 98.31 172 GLN A N 1
ATOM 1394 C CA . GLN A 1 172 ? -5.164 -6.675 -2.360 1.00 98.31 172 GLN A CA 1
ATOM 1395 C C . GLN A 1 172 ? -6.590 -7.073 -1.979 1.00 98.31 172 GLN A C 1
ATOM 1397 O O . GLN A 1 172 ? -6.829 -7.434 -0.831 1.00 98.31 172 GLN A O 1
ATOM 1402 N N . ALA A 1 173 ? -7.526 -7.061 -2.933 1.00 98.00 173 ALA A N 1
ATOM 1403 C CA . ALA A 1 173 ? -8.911 -7.447 -2.679 1.00 98.00 173 ALA A CA 1
ATOM 1404 C C . ALA A 1 173 ? -9.021 -8.885 -2.144 1.00 98.00 173 ALA A C 1
ATOM 1406 O O . ALA A 1 173 ? -9.788 -9.134 -1.220 1.00 98.00 173 ALA A O 1
ATOM 1407 N N . VAL A 1 174 ? -8.229 -9.824 -2.678 1.00 97.31 174 VAL A N 1
ATOM 1408 C CA . VAL A 1 174 ? -8.168 -11.205 -2.168 1.00 97.31 174 VAL A CA 1
ATOM 1409 C C . VAL A 1 174 ? -7.664 -11.243 -0.727 1.00 97.31 174 VAL A C 1
ATOM 1411 O O . VAL A 1 174 ? -8.291 -11.900 0.102 1.00 97.31 174 VAL A O 1
ATOM 1414 N N . VAL A 1 175 ? -6.570 -10.538 -0.424 1.00 96.88 175 VAL A N 1
ATOM 1415 C CA . VAL A 1 175 ? -5.999 -10.489 0.929 1.00 96.88 175 VAL A CA 1
ATOM 1416 C C . VAL A 1 175 ? -6.991 -9.881 1.919 1.00 96.88 175 VAL A C 1
ATOM 1418 O O . VAL A 1 175 ? -7.318 -10.528 2.907 1.00 96.88 175 VAL A O 1
ATOM 1421 N N . VAL A 1 176 ? -7.536 -8.697 1.632 1.00 95.12 176 VAL A N 1
ATOM 1422 C CA . VAL A 1 176 ? -8.485 -8.007 2.524 1.00 95.12 176 VAL A CA 1
ATOM 1423 C C . VAL A 1 176 ? -9.772 -8.813 2.712 1.00 95.12 176 VAL A C 1
ATOM 1425 O O . VAL A 1 176 ? -10.295 -8.901 3.817 1.00 95.12 176 VAL A O 1
ATOM 1428 N N . ASN A 1 177 ? -10.262 -9.483 1.668 1.00 93.88 177 ASN A N 1
ATOM 1429 C CA . ASN A 1 177 ? -11.404 -10.382 1.805 1.00 93.88 177 ASN A CA 1
ATOM 1430 C C . ASN A 1 177 ? -11.090 -11.571 2.731 1.00 93.88 177 ASN A C 1
ATOM 1432 O O . ASN A 1 177 ? -11.944 -11.978 3.505 1.00 93.88 177 ASN A O 1
ATOM 1436 N N . GLN A 1 178 ? -9.879 -12.137 2.687 1.00 90.12 178 GLN A N 1
ATOM 1437 C CA . GLN A 1 178 ? -9.488 -13.217 3.604 1.00 90.12 178 GLN A CA 1
ATOM 1438 C C . GLN A 1 178 ? -9.413 -12.744 5.057 1.00 90.12 178 GLN A C 1
ATOM 1440 O O . GLN A 1 178 ? -9.787 -13.497 5.954 1.00 90.12 178 GLN A O 1
ATOM 1445 N N . THR A 1 179 ? -8.972 -11.506 5.294 1.00 84.44 179 THR A N 1
ATOM 1446 C CA . THR A 1 179 ? -8.866 -10.966 6.652 1.00 84.44 179 THR A CA 1
ATOM 1447 C C . THR A 1 179 ? -10.226 -10.725 7.288 1.00 84.44 179 THR A C 1
ATOM 1449 O O . THR A 1 179 ? -10.406 -11.053 8.454 1.00 84.44 179 THR A O 1
ATOM 1452 N N . THR A 1 180 ? -11.213 -10.239 6.529 1.00 71.06 180 THR A N 1
ATOM 1453 C CA . THR A 1 180 ? -12.552 -9.964 7.079 1.00 71.06 180 THR A CA 1
ATOM 1454 C C . THR A 1 180 ? -13.315 -11.222 7.507 1.00 71.06 180 THR A C 1
ATOM 1456 O O . THR A 1 180 ? -14.208 -11.114 8.336 1.00 71.06 180 THR A O 1
ATOM 1459 N N . TYR A 1 181 ? -12.976 -12.408 6.983 1.00 60.53 181 TYR A N 1
ATOM 1460 C CA . TYR A 1 181 ? -1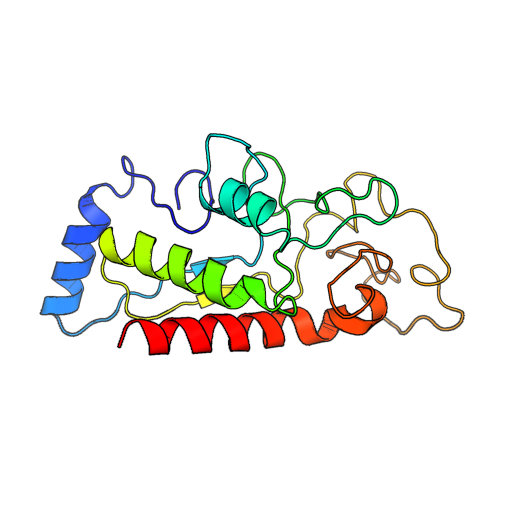3.552 -13.686 7.444 1.00 60.53 181 TYR A CA 1
ATOM 1461 C C . TYR A 1 181 ? -12.787 -14.330 8.607 1.00 60.53 181 TYR A C 1
ATOM 1463 O O . TYR A 1 181 ? -13.259 -15.313 9.169 1.00 60.53 181 TYR A O 1
ATOM 1471 N N . ALA A 1 182 ? -11.587 -13.848 8.938 1.00 58.94 182 ALA A N 1
ATOM 1472 C CA . ALA A 1 182 ? -10.812 -14.389 10.054 1.00 58.94 182 ALA A CA 1
ATOM 1473 C C . ALA A 1 182 ? -11.293 -13.849 11.414 1.00 58.94 182 ALA A C 1
ATOM 1475 O O . ALA A 1 182 ? -11.094 -14.512 12.429 1.00 58.94 182 ALA A O 1
ATOM 1476 N N . ASP A 1 183 ? -11.939 -12.678 11.407 1.00 46.78 183 ASP A N 1
ATOM 1477 C CA . ASP A 1 183 ? -12.468 -11.987 12.591 1.00 46.78 183 ASP A CA 1
ATOM 1478 C C . ASP A 1 183 ? -13.974 -12.253 12.843 1.00 46.78 183 ASP A C 1
ATOM 1480 O O . ASP A 1 183 ? -14.523 -11.752 13.825 1.00 46.78 183 ASP A O 1
ATOM 1484 N N . SER A 1 184 ? -14.641 -13.044 11.986 1.00 46.44 184 SER A N 1
ATOM 1485 C CA . SER A 1 184 ? -16.058 -13.455 12.100 1.00 46.44 184 SER A CA 1
ATOM 1486 C C . SER A 1 184 ? -16.221 -14.867 12.656 1.00 46.44 184 SER A C 1
ATOM 1488 O O . SER A 1 184 ? -17.111 -15.080 13.509 1.00 46.44 184 SER A O 1
#

InterPro domains:
  IPR000322 Glycoside hydrolase family 31, TIM barrel domain [PF01055] (1-179)
  IPR017853 Glycoside hydrolase superfamily [SSF51445] (5-179)

Organism: Nasonia vitripennis (NCBI:txid7425)